Protein AF-A0AAD1S605-F1 (afdb_monomer)

Mean predicted aligned error: 15.26 Å

pLDDT: mean 82.0, std 19.44, range [43.72, 98.69]

Structure (mmCIF, N/CA/C/O backbone):
data_AF-A0AAD1S605-F1
#
_entry.id   AF-A0AAD1S605-F1
#
loop_
_atom_site.group_PDB
_atom_site.id
_atom_site.type_symbol
_atom_site.label_atom_id
_atom_site.label_alt_id
_atom_site.label_comp_id
_atom_site.label_asym_id
_atom_site.label_entity_id
_atom_site.label_seq_id
_atom_site.pdbx_PDB_ins_code
_atom_site.Cartn_x
_atom_site.Cartn_y
_atom_site.Cartn_z
_atom_site.occupancy
_atom_site.B_iso_or_equiv
_atom_site.auth_seq_id
_atom_site.auth_comp_id
_atom_site.auth_asym_id
_atom_site.auth_atom_id
_atom_site.pdbx_PDB_model_num
ATOM 1 N N . MET A 1 1 ? -13.554 -23.346 25.437 1.00 43.72 1 MET A N 1
ATOM 2 C CA . MET A 1 1 ? -14.010 -22.259 24.542 1.00 43.72 1 MET A CA 1
ATOM 3 C C . MET A 1 1 ? -12.918 -22.011 23.516 1.00 43.72 1 MET A C 1
ATOM 5 O O . MET A 1 1 ? -11.781 -21.841 23.942 1.00 43.72 1 MET A O 1
ATOM 9 N N . PRO A 1 2 ? -13.200 -22.112 22.208 1.00 51.41 2 PRO A N 1
ATOM 10 C CA . PRO A 1 2 ? -12.157 -22.157 21.193 1.00 51.41 2 PRO A CA 1
ATOM 11 C C . PRO A 1 2 ? -11.680 -20.743 20.847 1.00 51.41 2 PRO A C 1
ATOM 13 O O . PRO A 1 2 ? -12.457 -19.882 20.440 1.00 51.41 2 PRO A O 1
ATOM 16 N N . SER A 1 3 ? -10.383 -20.512 21.027 1.00 51.81 3 SER A N 1
ATOM 17 C CA . SER A 1 3 ? -9.661 -19.321 20.591 1.00 51.81 3 SER A CA 1
ATOM 18 C C . SER A 1 3 ? -9.448 -19.380 19.075 1.00 51.81 3 SER A C 1
ATOM 20 O O . SER A 1 3 ? -8.507 -20.009 18.592 1.00 51.81 3 SER A O 1
ATOM 22 N N . GLY A 1 4 ? -10.351 -18.759 18.318 1.00 54.69 4 GLY A N 1
ATOM 23 C CA . GLY A 1 4 ? -10.206 -18.582 16.875 1.00 54.69 4 GLY A CA 1
ATOM 24 C C . GLY A 1 4 ? -9.277 -17.411 16.565 1.00 54.69 4 GLY A C 1
ATOM 25 O O . GLY A 1 4 ? -9.703 -16.259 16.584 1.00 54.69 4 GLY A O 1
ATOM 26 N N . SER A 1 5 ? -8.009 -17.700 16.287 1.00 56.16 5 SER A N 1
ATOM 27 C CA . SER A 1 5 ? -7.060 -16.721 15.752 1.00 56.16 5 SER A CA 1
ATOM 28 C C . SER A 1 5 ? -7.409 -16.393 14.291 1.00 56.16 5 SER A C 1
ATOM 30 O O . SER A 1 5 ? -7.623 -17.320 13.504 1.00 56.16 5 SER A O 1
ATOM 32 N N . PRO A 1 6 ? -7.434 -15.114 13.876 1.00 61.66 6 PRO A N 1
ATOM 33 C CA . PRO A 1 6 ? -7.639 -14.763 12.479 1.00 61.66 6 PRO A CA 1
ATOM 34 C C . PRO A 1 6 ? -6.371 -15.091 11.684 1.00 61.66 6 PRO A C 1
ATOM 36 O O . PRO A 1 6 ? -5.300 -14.529 11.923 1.00 61.66 6 PRO A O 1
ATOM 39 N N . ARG A 1 7 ? -6.494 -16.012 10.723 1.00 53.41 7 ARG A N 1
ATOM 40 C CA . ARG A 1 7 ? -5.480 -16.254 9.691 1.00 53.41 7 ARG A CA 1
ATOM 41 C C . ARG A 1 7 ? -5.308 -14.969 8.877 1.00 53.41 7 ARG A C 1
ATOM 43 O O . ARG A 1 7 ? -6.152 -14.647 8.046 1.00 53.41 7 ARG A O 1
ATOM 50 N N . ARG A 1 8 ? -4.217 -14.233 9.113 1.00 53.91 8 ARG A N 1
ATOM 51 C CA . ARG A 1 8 ? -3.719 -13.233 8.162 1.00 53.91 8 ARG A CA 1
ATOM 52 C C . ARG A 1 8 ? -3.266 -13.989 6.918 1.00 53.91 8 ARG A C 1
ATOM 54 O O . ARG A 1 8 ? -2.260 -14.690 6.959 1.00 53.91 8 ARG A O 1
ATOM 61 N N . GLY A 1 9 ? -4.045 -13.885 5.846 1.00 50.03 9 GLY A N 1
ATOM 62 C CA . GLY A 1 9 ? -3.620 -14.313 4.523 1.00 50.03 9 GLY A CA 1
ATOM 63 C C . GLY A 1 9 ? -2.449 -13.445 4.088 1.00 50.03 9 GLY A C 1
ATOM 64 O O . GLY A 1 9 ? -2.613 -12.258 3.820 1.00 50.03 9 GLY A O 1
ATOM 65 N N . THR A 1 10 ? -1.258 -14.028 4.065 1.00 53.12 10 THR A N 1
ATOM 66 C CA . THR A 1 10 ? -0.118 -13.507 3.321 1.00 53.12 10 THR A CA 1
ATOM 67 C C . THR A 1 10 ? -0.432 -13.710 1.844 1.00 53.12 10 THR A C 1
ATOM 69 O O . THR A 1 10 ? -0.134 -14.760 1.284 1.00 53.12 10 THR A O 1
ATOM 72 N N . GLY A 1 11 ? -1.122 -12.740 1.240 1.00 50.84 11 GLY A N 1
ATOM 73 C CA . GLY A 1 11 ? -1.185 -12.627 -0.210 1.00 50.84 11 GLY A CA 1
ATOM 74 C C . GLY A 1 11 ? 0.228 -12.354 -0.704 1.00 50.84 11 GLY A C 1
ATOM 75 O O . GLY A 1 11 ? 0.731 -11.242 -0.568 1.00 50.84 11 GLY A O 1
ATOM 76 N N . THR A 1 12 ? 0.894 -13.403 -1.166 1.00 49.66 12 THR A N 1
ATOM 77 C CA . THR A 1 12 ? 2.168 -13.343 -1.872 1.00 49.66 12 THR A CA 1
ATOM 78 C C . THR A 1 12 ? 1.984 -12.483 -3.116 1.00 49.66 12 THR A C 1
ATOM 80 O O . THR A 1 12 ? 1.191 -12.806 -3.995 1.00 49.66 12 THR A O 1
ATOM 83 N N . LEU A 1 13 ? 2.721 -11.377 -3.175 1.00 56.88 13 LEU A N 1
ATOM 84 C CA . LEU A 1 13 ? 2.810 -10.450 -4.310 1.00 56.88 13 LEU A CA 1
ATOM 85 C C . LEU A 1 13 ? 3.563 -11.052 -5.518 1.00 56.88 13 LEU A C 1
ATOM 87 O O . LEU A 1 13 ? 3.961 -10.318 -6.417 1.00 56.88 13 LEU A O 1
ATOM 91 N N . ASP A 1 14 ? 3.744 -12.374 -5.555 1.00 49.88 14 ASP A N 1
ATOM 92 C CA . ASP A 1 14 ? 4.526 -13.082 -6.574 1.00 49.88 14 ASP A CA 1
ATOM 93 C C . ASP A 1 14 ? 3.719 -13.453 -7.834 1.00 49.88 14 ASP A C 1
ATOM 95 O O . ASP A 1 14 ? 4.300 -13.871 -8.831 1.00 49.88 14 ASP A O 1
ATOM 99 N N . ASP A 1 15 ? 2.399 -13.234 -7.855 1.00 52.41 15 ASP A N 1
ATOM 100 C CA . ASP A 1 15 ? 1.555 -13.597 -9.009 1.00 52.41 15 ASP A CA 1
ATOM 101 C C . ASP A 1 15 ? 1.530 -12.553 -10.146 1.00 52.41 15 ASP A C 1
ATOM 103 O O . ASP A 1 15 ? 0.930 -12.793 -11.195 1.00 52.41 15 ASP A O 1
ATOM 107 N N . PHE A 1 16 ? 2.200 -11.402 -10.000 1.00 50.16 16 PHE A N 1
ATOM 108 C CA . PHE A 1 16 ? 2.138 -10.316 -10.996 1.00 50.16 16 PHE A CA 1
ATOM 109 C C . PHE A 1 16 ? 3.224 -10.337 -12.084 1.00 50.16 16 PHE A C 1
ATOM 111 O O . PHE A 1 16 ? 3.223 -9.469 -12.955 1.00 50.16 16 PHE A O 1
ATOM 118 N N . LEU A 1 17 ? 4.112 -11.337 -12.097 1.00 53.34 17 LEU A N 1
ATOM 119 C CA . LEU A 1 17 ? 5.119 -11.520 -13.156 1.00 53.34 17 LEU A CA 1
ATOM 120 C C . LEU A 1 17 ? 4.911 -12.815 -13.959 1.00 53.34 17 LEU A C 1
ATOM 122 O O . LEU A 1 17 ? 5.866 -13.404 -14.466 1.00 53.34 17 LEU A O 1
ATOM 126 N N . SER A 1 18 ? 3.655 -13.244 -14.121 1.00 45.88 18 SER A N 1
ATOM 127 C CA . SER A 1 18 ? 3.304 -14.281 -15.096 1.00 45.88 18 SER A CA 1
ATOM 128 C C . SER A 1 18 ? 3.488 -13.757 -16.522 1.00 45.88 18 SER A C 1
ATOM 130 O O . SER A 1 18 ? 2.688 -13.006 -17.076 1.00 45.88 18 SER A O 1
ATOM 132 N N . THR A 1 19 ? 4.613 -14.180 -17.077 1.00 55.41 19 THR A N 1
ATOM 133 C CA . THR A 1 19 ? 5.086 -14.116 -18.455 1.00 55.41 19 THR A CA 1
ATOM 134 C C . THR A 1 19 ? 3.982 -14.356 -19.498 1.00 55.41 19 THR A C 1
ATOM 136 O O . THR A 1 19 ? 3.378 -15.431 -19.494 1.00 55.41 19 THR A O 1
ATOM 139 N N . PRO A 1 20 ? 3.779 -13.467 -20.490 1.00 57.50 20 PRO A N 1
ATOM 140 C CA . PRO A 1 20 ? 3.210 -13.895 -21.754 1.00 57.50 20 PRO A CA 1
ATOM 141 C C . PRO A 1 20 ? 4.301 -14.617 -22.548 1.00 57.50 20 PRO A C 1
ATOM 143 O O . PRO A 1 20 ? 5.204 -14.022 -23.138 1.00 57.50 20 PRO A O 1
ATOM 146 N N . ALA A 1 21 ? 4.211 -15.943 -22.515 1.00 50.56 21 ALA A N 1
ATOM 147 C CA . ALA A 1 21 ? 4.826 -16.808 -23.496 1.00 50.56 21 ALA A CA 1
ATOM 148 C C . ALA A 1 21 ? 4.289 -16.465 -24.892 1.00 50.56 21 ALA A C 1
ATOM 150 O O . ALA A 1 21 ? 3.082 -16.363 -25.101 1.00 50.56 21 ALA A O 1
ATOM 151 N N . GLY A 1 22 ? 5.203 -16.384 -25.854 1.00 46.38 22 GLY A N 1
ATOM 152 C CA . GLY A 1 22 ? 4.881 -16.475 -27.269 1.00 46.38 22 GLY A CA 1
ATOM 153 C C . GLY A 1 22 ? 4.923 -15.139 -27.994 1.00 46.38 22 GLY A C 1
ATOM 154 O O . GLY A 1 22 ? 4.017 -14.327 -27.885 1.00 46.38 22 GLY A O 1
ATOM 155 N N . LEU A 1 23 ? 5.916 -14.991 -28.866 1.00 46.88 23 LEU A N 1
ATOM 156 C CA . LEU A 1 23 ? 5.648 -15.099 -30.298 1.00 46.88 23 LEU A CA 1
ATOM 157 C C . LEU A 1 23 ? 6.961 -15.203 -31.077 1.00 46.88 23 LEU A C 1
ATOM 159 O O . LEU A 1 23 ? 7.734 -14.262 -31.179 1.00 46.88 23 LEU A O 1
ATOM 163 N N . ARG A 1 24 ? 7.138 -16.405 -31.633 1.00 44.97 24 ARG A N 1
ATOM 164 C CA . ARG A 1 24 ? 7.636 -16.679 -32.984 1.00 44.97 24 ARG A CA 1
ATOM 165 C C . ARG A 1 24 ? 8.914 -15.962 -33.408 1.00 44.97 24 ARG A C 1
ATOM 167 O O . ARG A 1 24 ? 8.898 -14.860 -33.941 1.00 44.97 24 ARG A O 1
ATOM 174 N N . GLY A 1 25 ? 9.993 -16.736 -33.344 1.00 47.31 25 GLY A N 1
ATOM 175 C CA . GLY A 1 25 ? 11.103 -16.574 -34.262 1.00 47.31 25 GLY A CA 1
ATOM 176 C C . GLY A 1 25 ? 10.638 -16.668 -35.716 1.00 47.31 25 GLY A C 1
ATOM 177 O O . GLY A 1 25 ? 9.873 -17.555 -36.097 1.00 47.31 25 GLY A O 1
ATOM 178 N N . THR A 1 26 ? 11.154 -15.756 -36.523 1.00 48.00 26 THR A N 1
ATOM 179 C CA . THR A 1 26 ? 11.258 -15.905 -37.969 1.00 48.00 26 THR A CA 1
ATOM 180 C C . THR A 1 26 ? 12.723 -15.704 -38.312 1.00 48.00 26 THR A C 1
ATOM 182 O O . THR A 1 26 ? 13.218 -14.580 -38.357 1.00 48.00 26 THR A O 1
ATOM 185 N N . ALA A 1 27 ? 13.424 -16.821 -38.487 1.00 51.97 27 ALA A N 1
ATOM 186 C CA . ALA A 1 27 ? 14.714 -16.850 -39.150 1.00 51.97 27 ALA A CA 1
ATOM 187 C C . ALA A 1 27 ? 14.532 -16.361 -40.600 1.00 51.97 27 ALA A C 1
ATOM 189 O O . ALA A 1 27 ? 13.620 -16.851 -41.276 1.00 51.97 27 ALA A O 1
ATOM 190 N N . PRO A 1 28 ? 15.356 -15.434 -41.114 1.00 59.47 28 PRO A N 1
ATOM 191 C CA . PRO A 1 28 ? 15.428 -15.221 -42.548 1.00 59.47 28 PRO A CA 1
ATOM 192 C C . PRO A 1 28 ? 16.071 -16.460 -43.177 1.00 59.47 28 PRO A C 1
ATOM 194 O O . PRO A 1 28 ? 17.194 -16.841 -42.859 1.00 59.47 28 PRO A O 1
ATOM 197 N N . SER A 1 29 ? 15.274 -17.126 -44.006 1.00 55.03 29 SER A N 1
ATOM 198 C CA . SER A 1 29 ? 15.630 -18.327 -44.744 1.00 55.03 29 SER A CA 1
ATOM 199 C C . SER A 1 29 ? 16.699 -18.025 -45.790 1.00 55.03 29 SER A C 1
ATOM 201 O O . SER A 1 29 ? 16.601 -17.039 -46.522 1.00 55.03 29 SER A O 1
ATOM 203 N N . ASP A 1 30 ? 17.678 -18.923 -45.863 1.00 47.09 30 ASP A N 1
ATOM 204 C CA . ASP A 1 30 ? 18.593 -19.109 -46.981 1.00 47.09 30 ASP A CA 1
ATOM 205 C C . ASP A 1 30 ? 17.838 -19.080 -48.314 1.00 47.09 30 ASP A C 1
ATOM 207 O O . ASP A 1 30 ? 17.039 -19.970 -48.610 1.00 47.09 30 ASP A O 1
ATOM 211 N N . ASN A 1 31 ? 18.116 -18.075 -49.145 1.00 54.53 31 ASN A N 1
ATOM 212 C CA . ASN A 1 31 ? 17.689 -18.070 -50.539 1.00 54.53 31 ASN A CA 1
ATOM 213 C C . ASN A 1 31 ? 18.870 -18.504 -51.416 1.00 54.53 31 ASN A C 1
ATOM 215 O O . ASN A 1 31 ? 19.578 -17.695 -52.016 1.00 54.53 31 ASN A O 1
ATOM 219 N N . MET A 1 32 ? 19.096 -19.817 -51.430 1.00 50.59 32 MET A N 1
ATOM 220 C CA . MET A 1 32 ? 19.930 -20.522 -52.401 1.00 50.59 32 MET A CA 1
ATOM 221 C C . MET A 1 32 ? 19.215 -20.513 -53.760 1.00 50.59 32 MET A C 1
ATOM 223 O O . MET A 1 32 ? 18.431 -21.411 -54.067 1.00 50.59 32 MET A O 1
ATOM 227 N N . ALA A 1 33 ? 19.475 -19.492 -54.579 1.00 53.66 33 ALA A N 1
ATOM 228 C CA . ALA A 1 33 ? 19.095 -19.500 -55.987 1.00 53.66 33 ALA A CA 1
ATOM 229 C C . ALA A 1 33 ? 20.161 -20.239 -56.805 1.00 53.66 33 ALA A C 1
ATOM 231 O O . ALA A 1 33 ? 21.312 -19.824 -56.935 1.00 53.66 33 ALA A O 1
ATOM 232 N N . ALA A 1 34 ? 19.723 -21.377 -57.319 1.00 48.88 34 ALA A N 1
ATOM 233 C CA . ALA A 1 34 ? 20.433 -22.315 -58.153 1.00 48.88 34 ALA A CA 1
ATOM 234 C C . ALA A 1 34 ? 20.635 -21.805 -59.600 1.00 48.88 34 ALA A C 1
ATOM 236 O O . ALA A 1 34 ? 19.759 -21.164 -60.170 1.00 48.88 34 ALA A O 1
ATOM 237 N N . VAL A 1 35 ? 21.742 -22.262 -60.200 1.00 47.91 35 VAL A N 1
ATOM 238 C CA . VAL A 1 35 ? 21.869 -22.729 -61.598 1.00 47.91 35 VAL A CA 1
ATOM 239 C C . VAL A 1 35 ? 21.911 -21.688 -62.727 1.00 47.91 35 VAL A C 1
ATOM 241 O O . VAL A 1 35 ? 20.912 -21.099 -63.123 1.00 47.91 35 VAL A O 1
ATOM 244 N N . SER A 1 36 ? 23.072 -21.639 -63.393 1.00 51.38 36 SER A N 1
ATOM 245 C CA . SER A 1 36 ? 23.194 -21.941 -64.833 1.00 51.38 36 SER A CA 1
ATOM 246 C C . SER A 1 36 ? 24.653 -22.278 -65.195 1.00 51.38 36 SER A C 1
ATOM 248 O O . SER A 1 36 ? 25.515 -21.407 -65.086 1.00 51.38 36 SER A O 1
ATOM 250 N N . PRO A 1 37 ? 24.965 -23.520 -65.618 1.00 54.75 37 PRO A N 1
ATOM 251 C CA . PRO A 1 37 ? 26.244 -23.869 -66.221 1.00 54.75 37 PRO A CA 1
ATOM 252 C C . PRO A 1 37 ? 26.143 -23.703 -67.743 1.00 54.75 37 PRO A C 1
ATOM 254 O O . PRO A 1 37 ? 25.499 -24.505 -68.418 1.00 54.75 37 PRO A O 1
ATOM 257 N N . SER A 1 38 ? 26.785 -22.674 -68.294 1.00 47.84 38 SER A N 1
ATOM 258 C CA . SER A 1 38 ? 26.961 -22.562 -69.745 1.00 47.84 38 SER A CA 1
ATOM 259 C C . SER A 1 38 ? 28.300 -23.161 -70.147 1.00 47.84 38 SER A C 1
ATOM 261 O O . SER A 1 38 ? 29.368 -22.674 -69.781 1.00 47.84 38 SER A O 1
ATOM 263 N N . ALA A 1 39 ? 28.198 -24.262 -70.880 1.00 46.59 39 ALA A N 1
ATOM 264 C CA . ALA A 1 39 ? 29.290 -24.996 -71.478 1.00 46.59 39 ALA A CA 1
ATOM 265 C C . ALA A 1 39 ? 29.840 -24.311 -72.742 1.00 46.59 39 ALA A C 1
ATOM 267 O O . ALA A 1 39 ? 29.114 -23.643 -73.474 1.00 46.59 39 ALA A O 1
ATOM 268 N N . THR A 1 40 ? 31.093 -24.670 -73.042 1.00 44.78 40 THR A N 1
ATOM 269 C CA . THR A 1 40 ? 31.705 -24.802 -74.381 1.00 44.78 40 THR A CA 1
ATOM 270 C C . THR A 1 40 ? 31.856 -23.566 -75.266 1.00 44.78 40 THR A C 1
ATOM 272 O O . THR A 1 40 ? 30.898 -23.076 -75.846 1.00 44.78 40 THR A O 1
ATOM 275 N N . SER A 1 41 ? 33.116 -23.227 -75.553 1.00 44.19 41 SER A N 1
ATOM 276 C CA . SER A 1 41 ? 33.618 -23.196 -76.936 1.00 44.19 41 SER A CA 1
ATOM 277 C C . SER A 1 41 ? 35.139 -23.032 -76.925 1.00 44.19 41 SER A C 1
ATOM 279 O O . SER A 1 41 ? 35.652 -21.928 -76.760 1.00 44.19 41 SER A O 1
ATOM 281 N N . GLY A 1 42 ? 35.855 -24.145 -77.093 1.00 49.50 42 GLY A N 1
ATOM 282 C CA . GLY A 1 42 ? 37.271 -24.132 -77.436 1.00 49.50 42 GLY A CA 1
ATOM 283 C C . GLY A 1 42 ? 37.463 -23.568 -78.842 1.00 49.50 42 GLY A C 1
ATOM 284 O O . GLY A 1 42 ? 36.882 -24.068 -79.801 1.00 49.50 42 GLY A O 1
ATOM 285 N N . GLY A 1 43 ? 38.279 -22.525 -78.934 1.00 48.00 43 GLY A N 1
ATOM 286 C CA . GLY A 1 43 ? 38.835 -21.990 -80.167 1.00 48.00 43 GLY A CA 1
ATOM 287 C C . GLY A 1 43 ? 40.324 -21.792 -79.937 1.00 48.00 43 GLY A C 1
ATOM 288 O O . GLY A 1 43 ? 40.750 -20.720 -79.524 1.00 48.00 43 GLY A O 1
ATOM 289 N N . ASP A 1 44 ? 41.078 -22.872 -80.121 1.00 47.84 44 ASP A N 1
ATOM 290 C CA . ASP A 1 44 ? 42.536 -22.889 -80.119 1.00 47.84 44 ASP A CA 1
ATOM 291 C C . ASP A 1 44 ? 43.005 -22.220 -81.416 1.00 47.84 44 ASP A C 1
ATOM 293 O O . ASP A 1 44 ? 42.921 -22.789 -82.504 1.00 47.84 44 ASP A O 1
ATOM 297 N N . SER A 1 45 ? 43.381 -20.949 -81.302 1.00 47.16 45 SER A N 1
ATOM 298 C CA . SER A 1 45 ? 43.904 -20.144 -82.397 1.00 47.16 45 SER A CA 1
ATOM 299 C C . SER A 1 45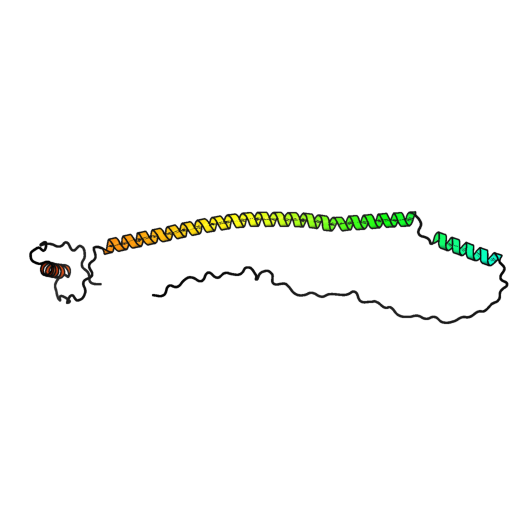 ? 45.268 -19.633 -81.959 1.00 47.16 45 SER A C 1
ATOM 301 O O . SER A 1 45 ? 45.371 -18.616 -81.275 1.00 47.16 45 SER A O 1
ATOM 303 N N . MET A 1 46 ? 46.318 -20.371 -82.331 1.00 52.22 46 MET A N 1
ATOM 304 C CA . MET A 1 46 ? 47.707 -19.922 -82.250 1.00 52.22 46 MET A CA 1
ATOM 305 C C . MET A 1 46 ? 47.910 -18.736 -83.200 1.00 52.22 46 MET A C 1
ATOM 307 O O . MET A 1 46 ? 48.360 -18.888 -84.334 1.00 52.22 46 MET A O 1
ATOM 311 N N . SER A 1 47 ? 47.535 -17.544 -82.743 1.00 48.69 47 SER A N 1
ATOM 312 C CA . SER A 1 47 ? 47.992 -16.287 -83.318 1.00 48.69 47 SER A CA 1
ATOM 313 C C . SER A 1 47 ? 49.284 -15.874 -82.624 1.00 48.69 47 SER A C 1
ATOM 315 O O . SER A 1 47 ? 49.324 -15.726 -81.404 1.00 48.69 47 SER A O 1
ATOM 317 N N . ASP A 1 48 ? 50.311 -15.725 -83.451 1.00 56.16 48 ASP A N 1
ATOM 318 C CA . ASP A 1 48 ? 51.572 -15.017 -83.252 1.00 56.16 48 ASP A CA 1
ATOM 319 C C . ASP A 1 48 ? 51.517 -14.002 -82.089 1.00 56.16 48 ASP A C 1
ATOM 321 O O . ASP A 1 48 ? 50.950 -12.913 -82.205 1.00 56.16 48 ASP A O 1
ATOM 325 N N . PHE A 1 49 ? 52.058 -14.390 -80.929 1.00 50.25 49 PHE A N 1
ATOM 326 C CA . PHE A 1 49 ? 52.128 -13.535 -79.746 1.00 50.25 49 PHE A CA 1
ATOM 327 C C . PHE A 1 49 ? 53.209 -12.479 -79.972 1.00 50.25 49 PHE A C 1
ATOM 329 O O . PHE A 1 49 ? 54.373 -12.659 -79.608 1.00 50.25 49 PHE A O 1
ATOM 336 N N . SER A 1 50 ? 52.808 -11.364 -80.579 1.00 58.12 50 SER A N 1
ATOM 337 C CA . SER A 1 50 ? 53.607 -10.148 -80.579 1.00 58.12 50 SER A CA 1
ATOM 338 C C . SER A 1 50 ? 53.692 -9.633 -79.133 1.00 58.12 50 SER A C 1
ATOM 340 O O . SER A 1 50 ? 52.655 -9.325 -78.533 1.00 58.12 50 SER A O 1
ATOM 342 N N . PRO A 1 51 ? 54.890 -9.552 -78.526 1.00 65.81 51 PRO A N 1
ATOM 343 C CA . PRO A 1 51 ? 55.058 -9.139 -77.131 1.00 65.81 51 PRO A CA 1
ATOM 344 C C . PRO A 1 51 ? 54.508 -7.730 -76.843 1.00 65.81 51 PRO A C 1
ATOM 346 O O . PRO A 1 51 ? 54.177 -7.428 -75.696 1.00 65.81 51 PRO A O 1
ATOM 349 N N . ASP A 1 52 ? 54.331 -6.898 -77.872 1.00 69.44 52 ASP A N 1
ATOM 350 C CA . ASP A 1 52 ? 53.786 -5.545 -77.748 1.00 69.44 52 ASP A CA 1
ATOM 351 C C . ASP A 1 52 ? 52.258 -5.509 -77.527 1.00 69.44 52 ASP A C 1
ATOM 353 O O . ASP A 1 52 ? 51.769 -4.656 -76.780 1.00 69.44 52 ASP A O 1
ATOM 357 N N . ASP A 1 53 ? 51.495 -6.468 -78.068 1.00 68.69 53 ASP A N 1
ATOM 358 C CA . ASP A 1 53 ? 50.033 -6.530 -77.875 1.00 68.69 53 ASP A CA 1
ATOM 359 C C . ASP A 1 53 ? 49.660 -7.041 -76.476 1.00 68.69 53 ASP A C 1
ATOM 361 O O . ASP A 1 53 ? 48.715 -6.551 -75.849 1.00 68.69 53 ASP A O 1
ATOM 365 N N . ALA A 1 54 ? 50.456 -7.962 -75.924 1.00 75.62 54 ALA A N 1
ATOM 366 C CA . ALA A 1 54 ? 50.306 -8.411 -74.541 1.00 75.62 54 ALA A CA 1
ATOM 367 C C . ALA A 1 54 ? 50.543 -7.260 -73.545 1.00 75.62 54 ALA A C 1
ATOM 369 O O . ALA A 1 54 ? 49.803 -7.115 -72.571 1.00 75.62 54 ALA A O 1
ATOM 370 N N . LEU A 1 55 ? 51.528 -6.393 -73.806 1.00 78.56 55 LEU A N 1
ATOM 371 C CA . LEU A 1 55 ? 51.811 -5.223 -72.968 1.00 78.56 55 LEU A CA 1
ATOM 372 C C . LEU A 1 55 ? 50.710 -4.158 -73.050 1.00 78.56 55 LEU A C 1
ATOM 374 O O . LEU A 1 55 ? 50.364 -3.556 -72.029 1.00 78.56 55 LEU A O 1
ATOM 378 N N . LEU A 1 56 ? 50.120 -3.944 -74.229 1.00 81.94 56 LEU A N 1
ATOM 379 C CA . LEU A 1 56 ? 48.963 -3.059 -74.399 1.00 81.94 56 LEU A CA 1
ATOM 380 C C . LEU A 1 56 ? 47.724 -3.597 -73.674 1.00 81.94 56 LEU A C 1
ATOM 382 O O . LEU A 1 56 ? 47.039 -2.825 -72.998 1.00 81.94 56 LEU A O 1
ATOM 386 N N . SER A 1 57 ? 47.484 -4.909 -73.738 1.00 81.62 57 SER A N 1
ATOM 387 C CA . SER A 1 57 ? 46.403 -5.568 -72.998 1.00 81.62 57 SER A CA 1
ATOM 388 C C . SER A 1 57 ? 46.593 -5.441 -71.483 1.00 81.62 57 SER A C 1
ATOM 390 O O . SER A 1 57 ? 45.680 -5.007 -70.784 1.00 81.62 57 SER A O 1
ATOM 392 N N . ILE A 1 58 ? 47.799 -5.708 -70.965 1.00 85.12 58 ILE A N 1
ATOM 393 C CA . ILE A 1 58 ? 48.117 -5.554 -69.534 1.00 85.12 58 ILE A CA 1
ATOM 394 C C . ILE A 1 58 ? 47.958 -4.093 -69.090 1.00 85.12 58 ILE A C 1
ATOM 396 O O . ILE A 1 58 ? 47.426 -3.823 -68.015 1.00 85.12 58 ILE A O 1
ATOM 400 N N . ARG A 1 59 ? 48.373 -3.122 -69.912 1.00 85.38 59 ARG A N 1
ATOM 401 C CA . ARG A 1 59 ? 48.203 -1.692 -69.610 1.00 85.38 59 ARG A CA 1
ATOM 402 C C . ARG A 1 59 ? 46.730 -1.281 -69.590 1.00 85.38 59 ARG A C 1
ATOM 404 O O . ARG A 1 59 ? 46.332 -0.512 -68.714 1.00 85.38 59 ARG A O 1
ATOM 411 N N . ALA A 1 60 ? 45.929 -1.783 -70.527 1.00 85.19 60 ALA A N 1
ATOM 412 C CA . ALA A 1 60 ? 44.490 -1.552 -70.552 1.00 85.19 60 ALA A CA 1
ATOM 413 C C . ALA A 1 60 ? 43.808 -2.167 -69.319 1.00 85.19 60 ALA A C 1
ATOM 415 O O . ALA A 1 60 ? 42.993 -1.501 -68.680 1.00 85.19 60 ALA A O 1
ATOM 416 N N . GLU A 1 61 ? 44.196 -3.381 -68.918 1.00 85.88 61 GLU A N 1
ATOM 417 C CA . GLU A 1 61 ? 43.685 -4.030 -67.708 1.00 85.88 61 GLU A CA 1
ATOM 418 C C . GLU A 1 61 ? 44.116 -3.316 -66.427 1.00 85.88 61 GLU A C 1
ATOM 420 O O . GLU A 1 61 ? 43.273 -3.068 -65.572 1.00 85.88 61 GLU A O 1
ATOM 425 N N . LEU A 1 62 ? 45.377 -2.893 -66.299 1.00 84.06 62 LEU A N 1
ATOM 426 C CA . LEU A 1 62 ? 45.845 -2.111 -65.151 1.00 84.06 62 LEU A CA 1
ATOM 427 C C . LEU A 1 62 ? 45.157 -0.748 -65.065 1.00 84.06 62 LEU A C 1
ATOM 429 O O . LEU A 1 62 ? 44.845 -0.295 -63.966 1.00 84.06 62 LEU A O 1
ATOM 433 N N . SER A 1 63 ? 44.875 -0.099 -66.198 1.00 83.75 63 SER A N 1
ATOM 434 C CA . SER A 1 63 ? 44.098 1.144 -66.204 1.00 83.75 63 SER A CA 1
ATOM 435 C C . SER A 1 63 ? 42.631 0.895 -65.850 1.00 83.75 63 SER A C 1
ATOM 437 O O . SER A 1 63 ? 42.016 1.728 -65.182 1.00 83.75 63 SER A O 1
ATOM 439 N N . ARG A 1 64 ? 42.063 -0.248 -66.254 1.00 84.44 64 ARG A N 1
ATOM 440 C CA . ARG A 1 64 ? 40.709 -0.664 -65.867 1.00 84.44 64 ARG A CA 1
ATOM 441 C C . ARG A 1 64 ? 40.635 -0.976 -64.374 1.00 84.44 64 ARG A C 1
ATOM 443 O O . ARG A 1 64 ? 39.718 -0.514 -63.715 1.00 84.44 64 ARG A O 1
ATOM 450 N N . ILE A 1 65 ? 41.632 -1.673 -63.829 1.00 82.88 65 ILE A N 1
ATOM 451 C CA . ILE A 1 65 ? 41.755 -1.971 -62.396 1.00 82.88 65 ILE 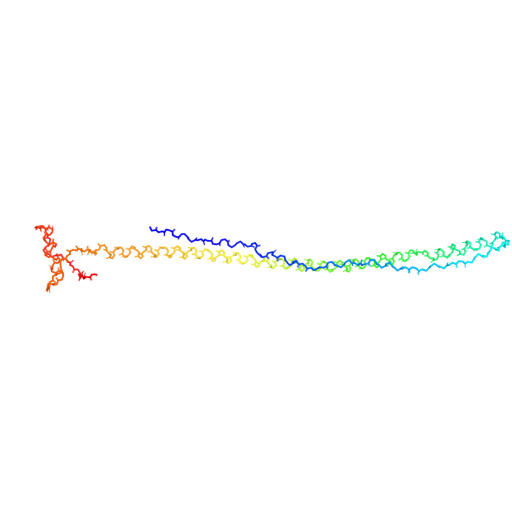A CA 1
ATOM 452 C C . ILE A 1 65 ? 41.984 -0.679 -61.604 1.00 82.88 65 ILE A C 1
ATOM 454 O O . ILE A 1 65 ? 41.343 -0.455 -60.586 1.00 82.88 65 ILE A O 1
ATOM 458 N N . GLY A 1 66 ? 42.856 0.210 -62.084 1.00 79.56 66 GLY A N 1
ATOM 459 C CA . GLY A 1 66 ? 43.143 1.492 -61.441 1.00 79.56 66 GLY A CA 1
ATOM 460 C C . GLY A 1 66 ? 41.945 2.443 -61.416 1.00 79.56 66 GLY A C 1
ATOM 461 O O . GLY A 1 66 ? 41.788 3.185 -60.452 1.00 79.56 66 GLY A O 1
ATOM 462 N N . SER A 1 67 ? 41.081 2.392 -62.435 1.00 80.94 67 SER A N 1
ATOM 463 C CA . SER A 1 67 ? 39.819 3.148 -62.472 1.00 80.94 67 SER A CA 1
ATOM 464 C C . SER A 1 67 ? 38.664 2.444 -61.753 1.00 80.94 67 SER A C 1
ATOM 466 O O . SER A 1 67 ? 37.736 3.120 -61.321 1.00 80.94 67 SER A O 1
ATOM 468 N N . SER A 1 68 ? 38.722 1.119 -61.576 1.00 79.31 68 SER A N 1
ATOM 469 C CA . SER A 1 68 ? 37.745 0.356 -60.787 1.00 79.31 68 SER A CA 1
ATOM 470 C C . SER A 1 68 ? 38.070 0.301 -59.293 1.00 79.31 68 SER A C 1
ATOM 472 O O . SER A 1 68 ? 37.268 -0.198 -58.508 1.00 79.31 68 SER A O 1
ATOM 474 N N . MET A 1 69 ? 39.262 0.738 -58.887 1.00 82.12 69 MET A N 1
ATOM 475 C CA . MET A 1 69 ? 39.638 0.828 -57.480 1.00 82.12 69 MET A CA 1
ATOM 476 C C . MET A 1 69 ? 38.895 1.990 -56.831 1.00 82.12 69 MET A C 1
ATOM 478 O O . MET A 1 69 ? 38.858 3.092 -57.377 1.00 82.12 69 MET A O 1
ATOM 482 N N . LEU A 1 70 ? 38.347 1.749 -55.636 1.00 85.31 70 LEU A N 1
ATOM 483 C CA . LEU A 1 70 ? 37.743 2.804 -54.829 1.00 85.31 70 LEU A CA 1
ATOM 484 C C . LEU A 1 70 ? 38.734 3.957 -54.680 1.00 85.31 70 LEU A C 1
ATOM 486 O O . LEU A 1 70 ? 39.855 3.786 -54.184 1.00 85.31 70 LEU A O 1
ATOM 490 N N . THR A 1 71 ? 38.319 5.149 -55.086 1.00 91.69 71 THR A N 1
ATOM 491 C CA . THR A 1 71 ? 39.157 6.323 -54.918 1.00 91.69 71 THR A CA 1
ATOM 492 C C . THR A 1 71 ? 39.190 6.720 -53.442 1.00 91.69 71 THR A C 1
ATOM 494 O O . THR A 1 71 ? 38.310 6.399 -52.638 1.00 91.69 71 THR A O 1
ATOM 497 N N . LYS A 1 72 ? 40.204 7.498 -53.052 1.00 90.94 72 LYS A N 1
ATOM 498 C CA . LYS A 1 72 ? 40.244 8.113 -51.713 1.00 90.94 72 LYS A CA 1
ATOM 499 C C . LYS A 1 72 ? 39.037 9.025 -51.446 1.00 90.94 72 LYS A C 1
ATOM 501 O O . LYS A 1 72 ? 38.766 9.339 -50.291 1.00 90.94 72 LYS A O 1
ATOM 506 N N . ALA A 1 73 ? 38.363 9.505 -52.491 1.00 91.75 73 ALA A N 1
ATOM 507 C CA . ALA A 1 73 ? 37.148 10.293 -52.344 1.00 91.75 73 ALA A CA 1
ATOM 508 C C . ALA A 1 73 ? 35.968 9.404 -51.924 1.00 91.75 73 ALA A C 1
ATOM 510 O O . ALA A 1 73 ? 35.264 9.766 -50.982 1.00 91.75 73 ALA A O 1
ATOM 511 N N . ASP A 1 74 ? 35.835 8.223 -52.530 1.00 93.56 74 ASP A N 1
ATOM 512 C CA . ASP A 1 74 ? 34.759 7.264 -52.248 1.00 93.56 74 ASP A CA 1
ATOM 513 C C . ASP A 1 74 ? 34.848 6.722 -50.822 1.00 93.56 74 ASP A C 1
ATOM 515 O O . ASP A 1 74 ? 33.861 6.715 -50.091 1.00 93.56 74 ASP A O 1
ATOM 519 N N . THR A 1 75 ? 36.053 6.366 -50.361 1.00 94.38 75 THR A N 1
ATOM 520 C CA . THR A 1 75 ? 36.241 5.912 -48.971 1.00 94.38 75 THR A CA 1
ATOM 521 C C . THR A 1 75 ? 35.881 7.001 -47.961 1.00 94.38 75 THR A C 1
ATOM 523 O O . THR A 1 75 ? 35.269 6.719 -46.934 1.00 94.38 75 THR A O 1
ATOM 526 N N . ARG A 1 76 ? 36.196 8.270 -48.251 1.00 96.38 76 ARG A N 1
ATOM 527 C CA . ARG A 1 76 ? 35.801 9.406 -47.400 1.00 96.38 76 ARG A CA 1
ATOM 528 C C . ARG A 1 76 ? 34.304 9.692 -47.447 1.00 96.38 76 ARG A C 1
ATOM 530 O O . ARG A 1 76 ? 33.793 10.243 -46.474 1.00 96.38 76 ARG A O 1
ATOM 537 N N . ALA A 1 77 ? 33.642 9.423 -48.569 1.00 96.06 77 ALA A N 1
ATOM 538 C CA . ALA A 1 77 ? 32.195 9.554 -48.692 1.00 96.06 77 ALA A CA 1
ATOM 539 C C . ALA A 1 77 ? 31.499 8.475 -47.854 1.00 96.06 77 ALA A C 1
ATOM 541 O O . ALA A 1 77 ? 30.708 8.817 -46.983 1.00 96.06 77 ALA A O 1
ATOM 542 N N . LEU A 1 78 ? 31.916 7.215 -47.996 1.00 96.81 78 LEU A N 1
ATOM 543 C CA . LEU A 1 78 ? 31.392 6.088 -47.223 1.00 96.81 78 LEU A CA 1
ATOM 544 C C . LEU A 1 78 ? 31.611 6.261 -45.712 1.00 96.81 78 LEU A C 1
ATOM 546 O O . LEU A 1 78 ? 30.708 6.020 -44.922 1.00 96.81 78 LEU A O 1
ATOM 550 N N . VAL A 1 79 ? 32.779 6.749 -45.281 1.00 97.62 79 VAL A N 1
ATOM 551 C CA . VAL A 1 79 ? 33.017 7.053 -43.855 1.00 97.62 79 VAL A CA 1
ATOM 552 C C . VAL A 1 79 ? 32.090 8.161 -43.341 1.00 97.62 79 VAL A C 1
ATOM 554 O O . VAL A 1 79 ? 31.670 8.111 -42.186 1.00 97.62 79 VAL A O 1
ATOM 557 N N . ARG A 1 80 ? 31.777 9.168 -44.167 1.00 98.12 80 ARG A N 1
ATOM 558 C CA . ARG A 1 80 ? 30.831 10.230 -43.793 1.00 98.12 80 ARG A CA 1
ATOM 559 C C . ARG A 1 80 ? 29.414 9.688 -43.665 1.00 98.12 80 ARG A C 1
ATOM 561 O O . ARG A 1 80 ? 28.792 9.933 -42.643 1.00 98.12 80 ARG A O 1
ATOM 568 N N . GLU A 1 81 ? 28.972 8.903 -44.636 1.00 98.19 81 GLU A N 1
ATOM 569 C CA . GLU A 1 81 ? 27.656 8.265 -44.626 1.00 98.19 81 GLU A CA 1
ATOM 570 C C . GLU A 1 81 ? 27.491 7.337 -43.417 1.00 98.19 81 GLU A C 1
ATOM 572 O O . GLU A 1 81 ? 26.550 7.496 -42.649 1.00 98.19 81 GLU A O 1
ATOM 577 N N . ILE A 1 82 ? 28.460 6.449 -43.157 1.00 98.12 82 ILE A N 1
ATOM 578 C CA . ILE A 1 82 ? 28.441 5.583 -41.966 1.00 98.12 82 ILE A CA 1
ATOM 579 C C . ILE A 1 82 ? 28.364 6.421 -40.691 1.00 98.12 82 ILE A C 1
ATOM 581 O O . ILE A 1 82 ? 27.629 6.081 -39.769 1.00 98.12 82 ILE A O 1
ATOM 585 N N . ARG A 1 83 ? 29.119 7.522 -40.613 1.00 98.31 83 ARG A N 1
ATOM 586 C CA . ARG A 1 83 ? 29.084 8.402 -39.443 1.00 98.31 83 ARG A CA 1
ATOM 587 C C . ARG A 1 83 ? 27.713 9.051 -39.260 1.00 98.31 83 ARG A C 1
ATOM 589 O O . ARG A 1 83 ? 27.284 9.183 -38.119 1.00 98.31 83 ARG A O 1
ATOM 596 N N . GLU A 1 84 ? 27.073 9.487 -40.339 1.00 98.19 84 GLU A N 1
ATOM 597 C CA . GLU A 1 84 ? 25.743 10.102 -40.305 1.00 98.19 84 GLU A CA 1
ATOM 598 C C . GLU A 1 84 ? 24.681 9.087 -39.882 1.00 98.19 84 GLU A C 1
ATOM 600 O O . GLU A 1 84 ? 23.961 9.358 -38.925 1.00 98.19 84 GLU A O 1
ATOM 605 N N . VAL A 1 85 ? 24.677 7.894 -40.484 1.00 98.31 85 VAL A N 1
ATOM 606 C CA . VAL A 1 85 ? 23.762 6.800 -40.119 1.00 98.31 85 VAL A CA 1
ATOM 607 C C . VAL A 1 85 ? 23.947 6.402 -38.658 1.00 98.31 85 VAL A C 1
ATOM 609 O O . VAL A 1 85 ? 22.987 6.379 -37.903 1.00 98.31 85 VAL A O 1
ATOM 612 N N . VAL A 1 86 ? 25.187 6.181 -38.205 1.00 98.19 86 VAL A N 1
ATOM 613 C CA . VAL A 1 86 ? 25.456 5.846 -36.796 1.00 98.19 86 VAL A CA 1
ATOM 614 C C . VAL A 1 86 ? 25.039 6.983 -35.863 1.00 98.19 86 VAL A C 1
ATOM 616 O O . VAL A 1 86 ? 24.558 6.733 -34.762 1.00 98.19 86 VAL A O 1
ATOM 619 N N . TRP A 1 87 ? 25.231 8.241 -36.261 1.00 98.38 87 TRP A N 1
ATOM 620 C CA . TRP A 1 87 ? 24.817 9.380 -35.447 1.00 98.38 87 TRP A CA 1
ATOM 621 C C . TRP A 1 87 ? 23.295 9.472 -35.317 1.00 98.38 87 TRP A C 1
ATOM 623 O O . TRP A 1 87 ? 22.810 9.737 -34.216 1.00 98.38 87 TRP A O 1
ATOM 633 N N . GLU A 1 88 ? 22.568 9.262 -36.414 1.00 98.06 88 GLU A N 1
ATOM 634 C CA . GLU A 1 88 ? 21.106 9.233 -36.459 1.00 98.06 88 GLU A CA 1
ATOM 635 C C . GLU A 1 88 ? 20.556 8.053 -35.646 1.00 98.06 88 GLU A C 1
ATOM 637 O O . GLU A 1 88 ? 19.747 8.263 -34.739 1.00 98.06 88 GLU A O 1
ATOM 642 N N . ASP A 1 89 ? 21.104 6.854 -35.855 1.00 97.94 89 ASP A N 1
ATOM 643 C CA . ASP A 1 89 ? 20.764 5.640 -35.110 1.00 97.94 89 ASP A CA 1
ATOM 644 C C . ASP A 1 89 ? 21.038 5.779 -33.608 1.00 97.94 89 ASP A C 1
ATOM 646 O O . ASP A 1 89 ? 20.352 5.161 -32.801 1.00 97.94 89 ASP A O 1
ATOM 650 N N . LEU A 1 90 ? 22.012 6.600 -33.195 1.00 98.38 90 LEU A N 1
ATOM 651 C CA . LEU A 1 90 ? 22.287 6.879 -31.781 1.00 98.38 90 LEU A CA 1
ATOM 652 C C . LEU A 1 90 ? 21.330 7.905 -31.158 1.00 98.38 90 LEU A C 1
ATOM 654 O O . LEU A 1 90 ? 21.204 7.929 -29.929 1.00 98.38 90 LEU A O 1
ATOM 658 N N . GLN A 1 91 ? 20.652 8.750 -31.946 1.00 98.00 91 GLN A N 1
ATOM 659 C CA . GLN A 1 91 ? 19.710 9.726 -31.384 1.00 98.00 91 GLN A CA 1
ATOM 660 C C . GLN A 1 91 ? 18.475 9.046 -30.791 1.00 98.00 91 GLN A C 1
ATOM 662 O O . GLN A 1 91 ? 18.078 9.410 -29.686 1.00 98.00 91 GLN A O 1
ATOM 667 N N . GLY A 1 92 ? 17.912 8.041 -31.471 1.00 97.50 92 GLY A N 1
ATOM 668 C CA . GLY A 1 92 ? 16.712 7.329 -31.008 1.00 97.50 92 GLY A CA 1
ATOM 669 C C . GLY A 1 92 ? 16.885 6.679 -29.625 1.00 97.50 92 GLY A C 1
ATOM 670 O O . GLY A 1 92 ? 16.179 7.040 -28.682 1.00 97.50 92 GLY A O 1
ATOM 671 N N . PRO A 1 93 ? 17.890 5.808 -29.428 1.00 97.94 93 PRO A N 1
ATOM 672 C CA . PRO A 1 93 ? 18.188 5.218 -28.127 1.00 97.94 93 PRO A CA 1
ATOM 673 C C . PRO A 1 93 ? 18.494 6.267 -27.056 1.00 97.94 93 PRO A C 1
ATOM 675 O O . PRO A 1 93 ? 18.155 6.077 -25.891 1.00 97.94 93 PRO A O 1
ATOM 678 N N . ARG A 1 94 ? 19.118 7.394 -27.423 1.00 98.44 94 ARG A N 1
ATOM 679 C CA . ARG A 1 94 ? 19.385 8.483 -26.477 1.00 98.44 94 ARG A CA 1
ATOM 680 C C . ARG A 1 94 ? 18.092 9.141 -25.998 1.00 98.44 94 ARG A C 1
ATOM 682 O O . ARG A 1 94 ? 17.964 9.367 -24.797 1.00 98.44 94 ARG A O 1
ATOM 689 N N . THR A 1 95 ? 17.155 9.434 -26.900 1.00 98.31 95 THR A N 1
ATOM 690 C CA . THR A 1 95 ? 15.848 9.996 -26.527 1.00 98.31 95 THR A CA 1
ATOM 691 C C . THR A 1 95 ? 15.025 9.009 -25.706 1.00 98.31 95 THR A C 1
ATOM 693 O O . THR A 1 95 ? 14.403 9.397 -24.715 1.00 98.31 95 TH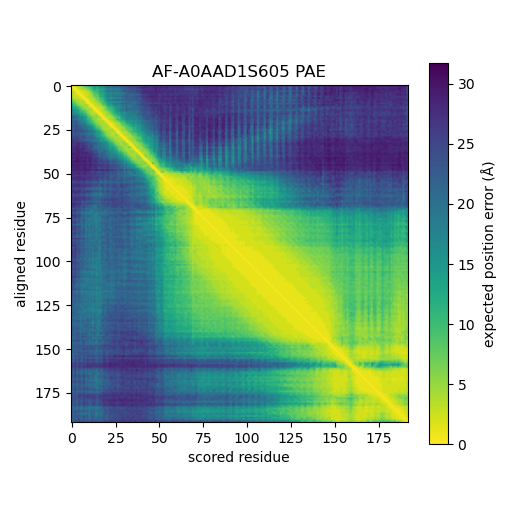R A O 1
ATOM 696 N N . ASP A 1 96 ? 15.093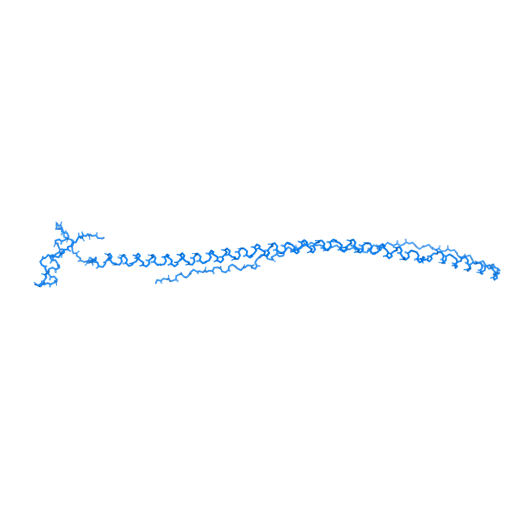 7.723 -26.048 1.00 98.31 96 ASP A N 1
ATOM 697 C CA . ASP A 1 96 ? 14.400 6.664 -25.317 1.00 98.31 96 ASP A CA 1
ATOM 698 C C . ASP A 1 96 ? 14.957 6.504 -23.902 1.00 98.31 96 ASP A C 1
ATOM 700 O O . ASP A 1 96 ? 14.192 6.395 -22.946 1.00 98.31 96 ASP A O 1
ATOM 704 N N . LEU A 1 97 ? 16.284 6.558 -23.737 1.00 98.50 97 LEU A N 1
ATOM 705 C CA . LEU A 1 97 ? 16.925 6.520 -22.422 1.00 98.50 97 LEU A CA 1
ATOM 706 C C . LEU A 1 97 ? 16.526 7.716 -21.556 1.00 98.50 97 LEU A C 1
ATOM 708 O O . LEU A 1 97 ? 16.253 7.539 -20.367 1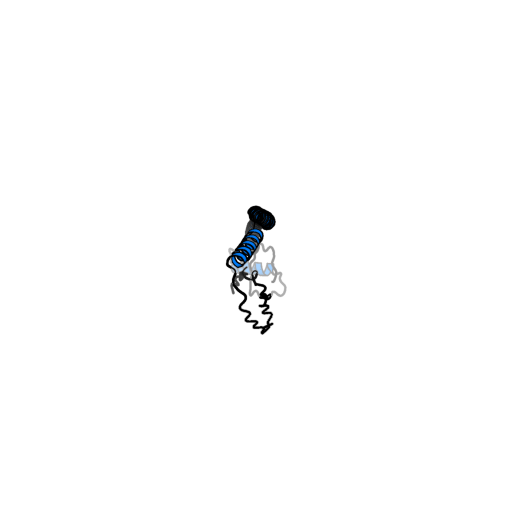.00 98.50 97 LEU A O 1
ATOM 712 N N . THR A 1 98 ? 16.458 8.923 -22.126 1.00 98.50 98 THR A N 1
ATOM 713 C CA . THR A 1 98 ? 15.990 10.100 -21.378 1.00 98.50 98 THR A CA 1
ATOM 714 C C . THR A 1 98 ? 14.526 9.957 -20.970 1.00 98.50 98 THR A C 1
ATOM 716 O O . THR A 1 98 ? 14.211 10.132 -19.796 1.00 98.50 98 THR A O 1
ATOM 719 N N . ALA A 1 99 ? 13.653 9.526 -21.885 1.00 98.50 99 ALA A N 1
ATOM 720 C CA . ALA A 1 99 ? 12.238 9.315 -21.590 1.00 98.50 99 ALA A CA 1
ATOM 721 C C . ALA A 1 99 ? 12.023 8.198 -20.554 1.00 98.50 99 ALA A C 1
ATOM 723 O O . ALA A 1 99 ? 11.143 8.288 -19.697 1.00 98.50 99 ALA A O 1
ATOM 724 N N . LEU A 1 100 ? 12.831 7.136 -20.603 1.00 98.50 100 LEU A N 1
ATOM 725 C CA . LEU A 1 100 ? 12.789 6.062 -19.618 1.00 98.50 100 LEU A CA 1
ATOM 726 C C . LEU A 1 100 ? 13.231 6.557 -18.239 1.00 98.50 100 LEU A C 1
ATOM 728 O O . LEU A 1 100 ? 12.588 6.215 -17.251 1.00 98.50 100 LEU A O 1
ATOM 732 N N . THR A 1 101 ? 14.278 7.382 -18.178 1.00 98.62 101 THR A N 1
ATOM 733 C CA . THR A 1 101 ? 14.760 7.983 -16.925 1.00 98.62 101 THR A CA 1
ATOM 734 C C . THR A 1 101 ? 13.668 8.839 -16.284 1.00 98.62 101 THR A C 1
ATOM 736 O O . THR A 1 101 ? 13.325 8.622 -15.127 1.00 98.62 101 THR A O 1
ATOM 739 N N . GLU A 1 102 ? 13.024 9.715 -17.059 1.00 98.62 102 GLU A N 1
ATOM 740 C CA . GLU A 1 102 ? 11.916 10.552 -16.577 1.00 98.62 102 GLU A CA 1
ATOM 741 C C . GLU A 1 102 ? 10.727 9.722 -16.069 1.00 98.62 102 GLU A C 1
ATOM 743 O O . GLU A 1 102 ? 10.125 10.035 -15.039 1.00 98.62 102 GLU A O 1
ATOM 748 N N . ARG A 1 103 ? 10.391 8.628 -16.764 1.00 98.62 103 ARG A N 1
ATOM 749 C CA . ARG A 1 103 ? 9.326 7.712 -16.332 1.00 98.62 103 ARG A CA 1
ATOM 750 C C . ARG A 1 103 ? 9.677 6.990 -15.036 1.00 98.62 103 ARG A C 1
ATOM 752 O O . ARG A 1 103 ? 8.795 6.816 -14.198 1.00 98.62 103 ARG A O 1
ATOM 759 N N . VAL A 1 104 ? 10.926 6.557 -14.873 1.00 98.69 104 VAL A N 1
ATOM 760 C CA . VAL A 1 104 ? 11.395 5.925 -13.632 1.00 98.69 104 VAL A CA 1
ATOM 761 C C . VAL A 1 104 ? 11.314 6.921 -12.478 1.00 98.69 104 VAL A C 1
ATOM 763 O O . VAL A 1 104 ? 10.720 6.593 -11.453 1.00 98.69 104 VAL A O 1
ATOM 766 N N . ASP A 1 105 ? 11.790 8.152 -12.669 1.00 98.62 105 ASP A N 1
ATOM 767 C CA . ASP A 1 105 ? 11.725 9.206 -11.650 1.00 98.62 105 ASP A CA 1
ATOM 768 C C . ASP A 1 105 ? 10.279 9.509 -11.220 1.00 98.62 105 ASP A C 1
ATOM 770 O O . ASP A 1 105 ? 9.991 9.645 -10.026 1.00 98.62 105 ASP A O 1
ATOM 774 N N . ALA A 1 106 ? 9.345 9.563 -12.177 1.00 98.50 106 ALA A N 1
ATOM 775 C CA . ALA A 1 106 ? 7.925 9.763 -11.895 1.00 98.50 106 ALA A CA 1
ATOM 776 C C . ALA A 1 106 ? 7.332 8.612 -11.064 1.00 98.50 106 ALA A C 1
ATOM 778 O O . ALA A 1 106 ? 6.693 8.852 -10.036 1.00 98.50 106 ALA A O 1
ATOM 779 N N . VAL A 1 107 ? 7.595 7.362 -11.460 1.00 98.44 107 VAL A N 1
ATOM 780 C CA . VAL A 1 107 ? 7.124 6.170 -10.734 1.00 98.44 107 VAL A CA 1
ATOM 781 C C . VAL A 1 107 ? 7.717 6.113 -9.326 1.00 98.44 107 VAL A C 1
ATOM 783 O O . VAL A 1 107 ? 7.010 5.804 -8.366 1.00 98.44 107 VAL A O 1
ATOM 786 N N . GLU A 1 108 ? 8.996 6.447 -9.161 1.00 98.69 108 GLU A N 1
ATOM 787 C CA . GLU A 1 108 ? 9.618 6.505 -7.841 1.00 98.69 108 GLU A CA 1
ATOM 788 C C . GLU A 1 108 ? 9.000 7.586 -6.950 1.00 98.69 108 GLU A C 1
ATOM 790 O O . GLU A 1 108 ? 8.802 7.359 -5.752 1.00 98.69 108 GLU A O 1
ATOM 795 N N . ALA A 1 109 ? 8.693 8.762 -7.501 1.00 98.50 109 ALA A N 1
ATOM 796 C CA . ALA A 1 109 ? 8.038 9.832 -6.760 1.00 98.50 109 ALA A CA 1
ATOM 797 C C . ALA A 1 109 ? 6.640 9.403 -6.280 1.00 98.50 109 ALA A C 1
ATOM 799 O O . ALA A 1 109 ? 6.314 9.566 -5.099 1.00 98.50 109 ALA A O 1
ATOM 800 N N . GLU A 1 110 ? 5.847 8.783 -7.156 1.00 98.50 110 GLU A N 1
ATOM 801 C CA . GLU A 1 110 ? 4.535 8.229 -6.810 1.00 98.50 110 GLU A CA 1
ATOM 802 C C . GLU A 1 110 ? 4.640 7.127 -5.748 1.00 98.50 110 GLU A C 1
ATOM 804 O O . GLU A 1 110 ? 3.892 7.134 -4.764 1.00 98.50 110 GLU A O 1
ATOM 809 N N . ALA A 1 111 ? 5.615 6.223 -5.874 1.00 98.50 111 ALA A N 1
ATOM 810 C CA . ALA A 1 111 ? 5.854 5.162 -4.901 1.00 98.50 111 ALA A CA 1
ATOM 811 C C . ALA A 1 111 ? 6.194 5.722 -3.509 1.00 98.50 111 ALA A C 1
ATOM 813 O O . ALA A 1 111 ? 5.703 5.208 -2.498 1.00 98.50 111 ALA A O 1
ATOM 814 N N . ARG A 1 112 ? 6.976 6.809 -3.430 1.00 98.69 112 ARG A N 1
ATOM 815 C CA . ARG A 1 112 ? 7.281 7.494 -2.160 1.00 98.69 112 ARG A CA 1
ATOM 816 C C . ARG A 1 112 ? 6.018 8.076 -1.524 1.00 98.69 112 ARG A C 1
ATOM 818 O O . ARG A 1 112 ? 5.820 7.895 -0.321 1.00 98.69 112 ARG A O 1
ATOM 825 N N . ILE A 1 113 ? 5.155 8.724 -2.309 1.00 98.56 113 ILE A N 1
ATOM 826 C CA . ILE A 1 113 ? 3.879 9.282 -1.828 1.00 98.56 113 ILE A CA 1
ATOM 827 C C . ILE A 1 113 ? 2.964 8.160 -1.323 1.00 98.56 113 ILE A C 1
ATOM 829 O O . ILE A 1 113 ? 2.451 8.239 -0.205 1.00 98.56 113 ILE A O 1
ATOM 833 N N . CYS A 1 114 ? 2.817 7.085 -2.099 1.00 98.56 114 CYS A N 1
ATOM 834 C CA . CYS A 1 114 ? 2.018 5.920 -1.726 1.00 98.56 114 CYS A CA 1
ATOM 835 C C . CYS A 1 114 ? 2.514 5.291 -0.411 1.00 98.56 114 CYS A C 1
ATOM 837 O O . CYS A 1 114 ? 1.731 5.075 0.516 1.00 98.56 114 CYS A O 1
ATOM 839 N N . CYS A 1 115 ? 3.829 5.095 -0.265 1.00 98.69 115 CYS A N 1
ATOM 840 C CA . CYS A 1 115 ? 4.429 4.588 0.972 1.00 98.69 115 CYS A CA 1
ATOM 841 C C . CYS A 1 115 ? 4.138 5.488 2.184 1.00 98.69 115 CYS A C 1
ATOM 843 O O . CYS A 1 115 ? 3.859 4.988 3.277 1.00 98.69 115 CYS A O 1
ATOM 845 N N . GLN A 1 116 ? 4.202 6.812 2.016 1.00 98.62 116 GLN A N 1
ATOM 846 C CA . GLN A 1 116 ? 3.895 7.761 3.090 1.00 98.62 116 GLN A CA 1
ATOM 847 C C . GLN A 1 116 ? 2.422 7.686 3.507 1.00 98.62 116 GLN A C 1
ATOM 849 O O . GLN A 1 116 ? 2.128 7.608 4.701 1.00 98.62 116 GLN A O 1
ATOM 854 N N . GLN A 1 117 ? 1.505 7.651 2.538 1.00 98.56 117 GLN A N 1
ATOM 855 C CA . GLN A 1 117 ? 0.070 7.513 2.793 1.00 98.56 117 GLN A CA 1
ATOM 856 C C . GLN A 1 117 ? -0.256 6.187 3.484 1.00 98.56 117 GLN A C 1
ATOM 858 O O . GLN A 1 117 ? -1.017 6.170 4.452 1.00 98.56 117 GLN A O 1
ATOM 863 N N . HIS A 1 118 ? 0.364 5.089 3.047 1.00 98.50 118 HIS A N 1
ATOM 864 C CA . HIS A 1 118 ? 0.184 3.776 3.657 1.00 98.50 118 HIS A CA 1
ATOM 865 C C . HIS A 1 118 ? 0.609 3.769 5.131 1.00 98.50 118 HIS A C 1
ATOM 867 O O . HIS A 1 118 ? -0.166 3.362 5.995 1.00 98.50 118 HIS A O 1
ATOM 873 N N . ARG A 1 119 ? 1.796 4.306 5.443 1.00 98.69 119 ARG A N 1
ATOM 874 C CA . ARG A 1 119 ? 2.272 4.436 6.831 1.00 98.69 119 ARG A CA 1
ATOM 875 C C . ARG A 1 119 ? 1.339 5.307 7.673 1.00 98.69 119 ARG A C 1
ATOM 877 O O . ARG A 1 119 ? 1.020 4.958 8.808 1.00 98.69 119 ARG A O 1
ATOM 884 N N . ALA A 1 120 ? 0.863 6.426 7.127 1.00 98.50 120 ALA A N 1
ATOM 885 C CA . ALA A 1 120 ? -0.096 7.281 7.823 1.00 98.50 120 ALA A CA 1
ATOM 886 C C . ALA A 1 120 ? -1.401 6.525 8.141 1.00 98.50 120 ALA A C 1
ATOM 888 O O . ALA A 1 120 ? -1.879 6.570 9.277 1.00 98.50 120 ALA A O 1
ATOM 889 N N . ALA A 1 121 ? -1.934 5.764 7.183 1.00 98.31 121 ALA A N 1
ATOM 890 C CA . ALA A 1 121 ? -3.120 4.936 7.385 1.00 98.31 121 ALA A CA 1
ATOM 891 C C . ALA A 1 121 ? -2.893 3.829 8.430 1.00 98.31 121 ALA A C 1
ATOM 893 O O . ALA A 1 121 ? -3.741 3.621 9.298 1.00 98.31 121 ALA A O 1
ATOM 894 N N . GLU A 1 122 ? -1.737 3.164 8.408 1.00 98.69 122 GLU A N 1
ATOM 895 C CA . GLU A 1 122 ? -1.379 2.117 9.371 1.00 98.69 122 GLU A CA 1
ATOM 896 C C . GLU A 1 122 ? -1.310 2.655 10.811 1.00 98.69 122 GLU A C 1
ATOM 898 O O . GLU A 1 122 ? -1.879 2.066 11.739 1.00 98.69 122 GLU A O 1
ATOM 903 N N . THR A 1 123 ? -0.680 3.819 11.010 1.00 98.56 123 THR A N 1
ATOM 904 C CA . THR A 1 123 ? -0.640 4.463 12.336 1.00 98.56 123 THR A CA 1
ATOM 905 C C . THR A 1 123 ? -2.032 4.878 12.818 1.00 98.56 123 THR A C 1
ATOM 907 O O . THR A 1 123 ? -2.368 4.678 13.990 1.00 98.56 123 THR A O 1
ATOM 910 N N . ALA A 1 124 ? -2.879 5.396 11.922 1.00 98.50 124 ALA A N 1
ATOM 911 C CA . ALA A 1 124 ? -4.253 5.765 12.242 1.00 98.50 124 ALA A CA 1
ATOM 912 C C . ALA A 1 124 ? -5.098 4.543 12.634 1.00 98.50 124 ALA A C 1
ATOM 914 O O . ALA A 1 124 ? -5.792 4.590 13.653 1.00 98.50 124 ALA A O 1
ATOM 915 N N . ALA A 1 125 ? -4.990 3.443 11.884 1.00 98.56 125 ALA A N 1
ATOM 916 C CA . ALA A 1 125 ? -5.682 2.190 12.169 1.00 98.56 125 ALA A CA 1
ATOM 917 C C . ALA A 1 125 ? -5.253 1.606 13.523 1.00 98.56 125 ALA A C 1
ATOM 919 O O . ALA A 1 125 ? -6.095 1.223 14.336 1.00 98.56 125 ALA A O 1
ATOM 920 N N . THR A 1 126 ? -3.951 1.619 13.818 1.00 98.56 126 THR A N 1
ATOM 921 C CA . THR A 1 126 ? -3.417 1.173 15.115 1.00 98.56 126 THR A CA 1
ATOM 922 C C . THR A 1 126 ? -3.973 2.016 16.266 1.00 98.56 126 THR A C 1
ATOM 924 O O . THR A 1 126 ? -4.432 1.481 17.278 1.00 98.56 126 THR A O 1
ATOM 927 N N . ARG A 1 127 ? -4.011 3.346 16.104 1.00 98.62 127 ARG A N 1
ATOM 928 C CA . ARG A 1 127 ? -4.592 4.262 17.097 1.00 98.62 127 ARG A CA 1
ATOM 929 C C . ARG A 1 127 ? -6.081 3.992 17.326 1.00 98.62 127 ARG A C 1
ATOM 931 O O . ARG A 1 127 ? -6.517 3.951 18.475 1.00 98.62 127 ARG A O 1
ATOM 938 N N . GLN A 1 128 ? -6.850 3.792 16.258 1.00 98.62 128 GLN A N 1
ATOM 939 C CA . GLN A 1 128 ? -8.274 3.456 16.345 1.00 98.62 128 GLN A CA 1
ATOM 940 C C . GLN A 1 128 ? -8.497 2.107 17.039 1.00 98.62 128 GLN A C 1
ATOM 942 O O . GLN A 1 128 ? -9.354 2.011 17.915 1.00 98.62 128 GLN A O 1
ATOM 947 N N . GLY A 1 129 ? -7.686 1.091 16.726 1.00 98.56 129 GLY A N 1
ATOM 948 C CA . GLY A 1 129 ? -7.733 -0.211 17.394 1.00 98.56 129 GLY A CA 1
ATOM 949 C C . GLY A 1 129 ? -7.509 -0.105 18.905 1.00 98.56 129 GLY A C 1
ATOM 950 O O . GLY A 1 129 ? -8.276 -0.664 19.690 1.00 98.56 129 GLY A O 1
ATOM 951 N N . ASN A 1 130 ? -6.522 0.690 19.326 1.00 98.62 130 ASN A N 1
ATOM 952 C CA . ASN A 1 130 ? -6.262 0.948 20.745 1.00 98.62 130 ASN A CA 1
ATOM 953 C C . ASN A 1 130 ? -7.420 1.695 21.425 1.00 98.62 130 ASN A C 1
ATOM 955 O O . ASN A 1 130 ? -7.790 1.371 22.554 1.00 98.62 130 ASN A O 1
ATOM 959 N N . MET A 1 131 ? -8.027 2.667 20.739 1.00 98.62 131 MET A N 1
ATOM 960 C CA . MET A 1 131 ? -9.191 3.391 21.253 1.00 98.62 131 MET A CA 1
ATOM 961 C C . MET A 1 131 ? -10.394 2.462 21.449 1.00 98.62 131 MET A C 1
ATOM 963 O O . MET A 1 131 ? -11.016 2.493 22.509 1.00 98.62 131 MET A O 1
ATOM 967 N N . LEU A 1 132 ? -10.685 1.594 20.476 1.00 98.56 132 LEU A N 1
ATOM 968 C CA . LEU A 1 132 ? -11.760 0.604 20.579 1.00 98.56 132 LEU A CA 1
ATOM 969 C C . LEU A 1 132 ? -11.527 -0.375 21.733 1.00 98.56 132 LEU A C 1
ATOM 971 O O . LEU A 1 132 ? -12.458 -0.678 22.479 1.00 98.56 132 LEU A O 1
ATOM 975 N N . LEU A 1 133 ? -10.287 -0.836 21.921 1.00 98.62 133 LEU A N 1
ATOM 976 C CA . LEU A 1 133 ? -9.932 -1.701 23.044 1.00 98.62 133 LEU A CA 1
ATOM 977 C C . LEU A 1 133 ? -10.184 -1.006 24.391 1.00 98.62 133 LEU A C 1
ATOM 979 O O . LEU A 1 133 ? -10.749 -1.610 25.303 1.00 98.62 133 LEU A O 1
ATOM 983 N N . ASN A 1 134 ? -9.797 0.264 24.509 1.00 98.44 134 ASN A N 1
ATOM 984 C CA . ASN A 1 134 ? -10.007 1.048 25.724 1.00 98.44 134 ASN A CA 1
ATOM 985 C C . ASN A 1 134 ? -11.494 1.286 26.003 1.00 98.44 134 ASN A C 1
ATOM 987 O O . ASN A 1 134 ? -11.933 1.079 27.132 1.00 98.44 134 ASN A O 1
ATOM 991 N N . LEU A 1 135 ? -12.278 1.647 24.984 1.00 98.44 135 LEU A N 1
ATOM 992 C CA . LEU A 1 135 ? -13.728 1.805 25.113 1.00 98.44 135 LEU A CA 1
ATOM 993 C C . LEU A 1 135 ? -14.394 0.499 25.547 1.00 98.44 135 LEU A C 1
ATOM 995 O O . LEU A 1 135 ? -15.218 0.502 26.456 1.00 98.44 135 LEU A O 1
ATOM 999 N N . ARG A 1 136 ? -13.989 -0.636 24.968 1.00 98.56 136 ARG A N 1
ATOM 1000 C CA . ARG A 1 136 ? -14.500 -1.950 25.368 1.00 98.56 136 ARG A CA 1
ATOM 1001 C C . ARG A 1 136 ? -14.224 -2.244 26.843 1.00 98.56 136 ARG A C 1
ATOM 1003 O O . ARG A 1 136 ? -15.127 -2.688 27.542 1.00 98.56 136 ARG A O 1
ATOM 1010 N N . ARG A 1 137 ? -13.007 -1.961 27.323 1.00 98.19 137 ARG A N 1
ATOM 1011 C CA . ARG A 1 137 ? -12.650 -2.119 28.744 1.00 98.19 137 ARG A CA 1
ATOM 1012 C C . ARG A 1 137 ? -13.482 -1.214 29.652 1.00 98.19 137 ARG A C 1
ATOM 1014 O O . ARG A 1 137 ? -13.896 -1.647 30.720 1.00 98.19 137 ARG A O 1
ATOM 1021 N N . GLN A 1 138 ? -13.738 0.024 29.234 1.00 98.25 138 GLN A N 1
ATOM 1022 C CA . GLN A 1 138 ? -14.581 0.954 29.989 1.00 98.25 138 GLN A CA 1
ATOM 1023 C C . GLN A 1 138 ? -16.031 0.471 30.066 1.00 98.25 138 GLN A C 1
ATOM 1025 O O . GLN A 1 138 ? -16.611 0.486 31.147 1.00 98.25 138 GLN A O 1
ATOM 1030 N N . VAL A 1 139 ? -16.600 0.001 28.952 1.00 98.06 139 VAL A N 1
ATOM 1031 C CA . VAL A 1 139 ? -17.954 -0.575 28.927 1.00 98.06 139 VAL A CA 1
ATOM 1032 C C . VAL A 1 139 ? -18.037 -1.793 29.842 1.00 98.06 139 VAL A C 1
ATOM 1034 O O . VAL A 1 139 ? -18.950 -1.879 30.654 1.00 98.06 139 VAL A O 1
ATOM 1037 N N . GLU A 1 140 ? -17.058 -2.695 29.777 1.00 97.62 140 GLU A N 1
ATOM 1038 C CA . GLU A 1 140 ? -17.004 -3.872 30.646 1.00 97.62 140 GLU A CA 1
ATOM 1039 C C . GLU A 1 140 ? -16.921 -3.497 32.136 1.00 97.62 140 GLU A C 1
ATOM 1041 O O . GLU A 1 140 ? -17.638 -4.067 32.957 1.00 97.62 140 GLU A O 1
ATOM 1046 N N . ASP A 1 141 ? -16.099 -2.511 32.505 1.00 96.88 141 ASP A N 1
ATOM 1047 C CA . ASP A 1 141 ? -16.028 -2.031 33.890 1.00 96.88 141 ASP A CA 1
ATOM 1048 C C . ASP A 1 141 ? -17.347 -1.381 34.338 1.00 96.88 141 ASP A C 1
ATOM 1050 O O . ASP A 1 141 ? -17.815 -1.644 35.446 1.00 96.88 141 ASP A O 1
ATOM 1054 N N . LEU A 1 142 ? -17.999 -0.594 33.476 1.00 96.31 142 LEU A N 1
ATOM 1055 C CA . LEU A 1 142 ? -19.308 -0.002 33.769 1.00 96.31 142 LEU A CA 1
ATOM 1056 C C . LEU A 1 142 ? -20.397 -1.067 33.940 1.00 96.31 142 LEU A C 1
ATOM 1058 O O . LEU A 1 142 ? -21.167 -1.000 34.899 1.00 96.31 142 LEU A O 1
ATOM 1062 N N . GLU A 1 143 ? -20.438 -2.078 33.071 1.00 95.62 143 GLU A N 1
ATOM 1063 C CA . GLU A 1 143 ? -21.356 -3.211 33.209 1.00 95.62 143 GLU A CA 1
ATOM 1064 C C . GLU A 1 143 ? -21.098 -3.983 34.502 1.00 95.62 143 GLU A C 1
ATOM 1066 O O . GLU A 1 143 ? -22.037 -4.322 35.226 1.00 95.62 143 GLU A O 1
ATOM 1071 N N . ASN A 1 144 ? -19.830 -4.231 34.829 1.00 93.94 144 ASN A N 1
ATOM 1072 C CA . ASN A 1 144 ? -19.455 -4.912 36.059 1.00 93.94 144 ASN A CA 1
ATOM 1073 C C . ASN A 1 144 ? -19.869 -4.096 37.286 1.00 93.94 144 ASN A C 1
ATOM 1075 O O . ASN A 1 144 ? -20.480 -4.653 38.193 1.00 93.94 144 ASN A O 1
ATOM 1079 N N . ARG A 1 145 ? -19.614 -2.782 37.314 1.00 92.38 145 ARG A N 1
ATOM 1080 C CA . ARG A 1 145 ? -20.062 -1.888 38.397 1.00 92.38 145 ARG A CA 1
ATOM 1081 C C . ARG A 1 145 ? -21.580 -1.868 38.529 1.00 92.38 145 ARG A C 1
ATOM 1083 O O . ARG A 1 145 ? -22.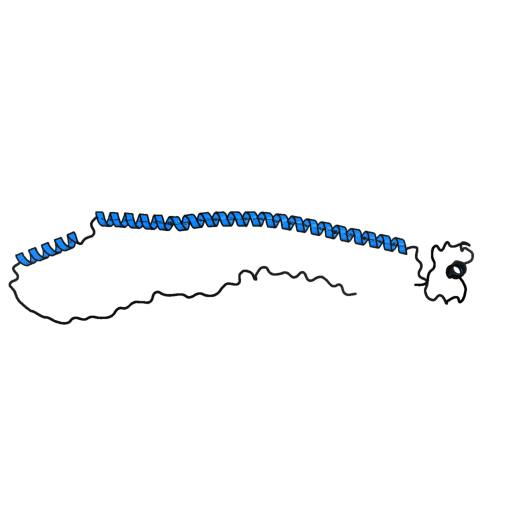080 -1.984 39.641 1.00 92.38 145 ARG A O 1
ATOM 1090 N N . SER A 1 146 ? -22.301 -1.804 37.411 1.00 91.69 146 SER A N 1
ATOM 1091 C CA . SER A 1 146 ? -23.764 -1.881 37.396 1.00 91.69 146 SER A CA 1
ATOM 1092 C C . SER A 1 146 ? -24.277 -3.212 37.964 1.00 91.69 146 SER A C 1
ATOM 1094 O O . SER A 1 146 ? -25.280 -3.230 38.671 1.00 91.69 146 SER A O 1
ATOM 1096 N N . ARG A 1 147 ? -23.572 -4.327 37.723 1.00 90.94 147 ARG A N 1
ATOM 1097 C CA . ARG A 1 147 ? -23.943 -5.658 38.233 1.00 90.94 147 ARG A CA 1
ATOM 1098 C C . ARG A 1 147 ? -23.491 -5.941 39.666 1.00 90.94 147 ARG A C 1
ATOM 1100 O O . ARG A 1 147 ? -24.050 -6.850 40.267 1.00 90.94 147 ARG A O 1
ATOM 1107 N N . ARG A 1 148 ? -22.527 -5.202 40.233 1.00 92.12 148 ARG A N 1
ATOM 1108 C CA . ARG A 1 148 ? -22.012 -5.436 41.606 1.00 92.12 148 ARG A CA 1
ATOM 1109 C C . ARG A 1 148 ? -23.096 -5.371 42.679 1.00 92.12 148 ARG A C 1
ATOM 1111 O O . ARG A 1 148 ? -22.973 -6.044 43.694 1.00 92.12 148 ARG A O 1
ATOM 1118 N N . HIS A 1 149 ? -24.146 -4.592 42.443 1.00 89.00 149 HIS A N 1
ATOM 1119 C CA . HIS A 1 149 ? -25.275 -4.452 43.363 1.00 89.00 149 HIS A CA 1
ATOM 1120 C C . HIS A 1 149 ? -26.448 -5.386 43.028 1.00 89.00 149 HIS A C 1
ATOM 1122 O O . HIS A 1 149 ? -27.456 -5.380 43.726 1.00 89.00 149 HIS A O 1
ATOM 1128 N N . ASN A 1 150 ? -26.319 -6.221 41.99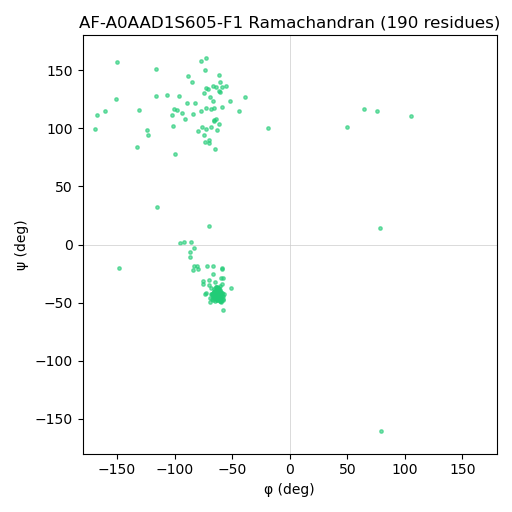1 1.00 91.56 150 ASN A N 1
ATOM 1129 C CA . ASN A 1 150 ? -27.366 -7.146 41.576 1.00 91.56 150 ASN A CA 1
ATOM 1130 C C . ASN A 1 150 ? -27.091 -8.539 42.145 1.00 91.56 150 ASN A C 1
ATOM 1132 O O . ASN A 1 150 ? -26.137 -9.211 41.750 1.00 91.56 150 ASN A O 1
ATOM 1136 N N . VAL A 1 151 ? -27.975 -9.011 43.021 1.00 90.75 151 VAL A N 1
ATOM 1137 C CA . VAL A 1 151 ? -27.937 -10.381 43.542 1.00 90.75 151 VAL A CA 1
ATOM 1138 C C . VAL A 1 151 ? -28.892 -11.251 42.727 1.00 90.75 151 VAL A C 1
ATOM 1140 O O . VAL A 1 151 ? -30.060 -10.914 42.549 1.00 90.75 151 VAL A O 1
ATOM 1143 N N . ARG A 1 152 ? -28.399 -12.385 42.216 1.00 92.62 152 ARG A N 1
ATOM 1144 C CA . ARG A 1 152 ? -29.229 -13.400 41.548 1.00 92.62 152 ARG A CA 1
ATOM 1145 C C . ARG A 1 152 ? -29.499 -14.541 42.513 1.00 92.62 152 ARG A C 1
ATOM 1147 O O . ARG A 1 152 ? -28.569 -15.247 42.891 1.00 92.62 152 ARG A O 1
ATOM 1154 N N . ILE A 1 153 ? -30.764 -14.741 42.860 1.00 91.75 153 ILE A N 1
ATOM 1155 C CA . ILE A 1 153 ? -31.193 -15.798 43.776 1.00 91.75 153 ILE A CA 1
ATOM 1156 C C . ILE A 1 153 ? -31.894 -16.880 42.956 1.00 91.75 153 ILE A C 1
ATOM 1158 O O . ILE A 1 153 ? -32.757 -16.582 42.133 1.00 91.75 153 ILE A O 1
ATOM 1162 N N . ARG A 1 154 ? -31.479 -18.136 43.136 1.00 94.44 154 ARG A N 1
ATOM 1163 C CA . ARG A 1 154 ? -32.033 -19.311 42.446 1.00 94.44 154 ARG A CA 1
ATOM 1164 C C . ARG A 1 154 ? -32.673 -20.245 43.468 1.00 94.44 154 ARG A C 1
ATOM 1166 O O . ARG A 1 154 ? -32.212 -20.297 44.601 1.00 94.44 154 ARG A O 1
ATOM 1173 N N . GLY A 1 155 ? -33.688 -21.000 43.050 1.00 91.38 155 GLY A N 1
ATOM 1174 C CA . GLY A 1 155 ? -34.365 -21.972 43.918 1.00 91.38 155 GLY A CA 1
ATOM 1175 C C . GLY A 1 155 ? -35.362 -21.358 44.906 1.00 91.38 155 GLY A C 1
ATOM 1176 O O . GLY A 1 155 ? -35.787 -22.040 45.830 1.00 91.38 155 GLY A O 1
ATOM 1177 N N . LEU A 1 156 ? -35.741 -20.091 44.715 1.0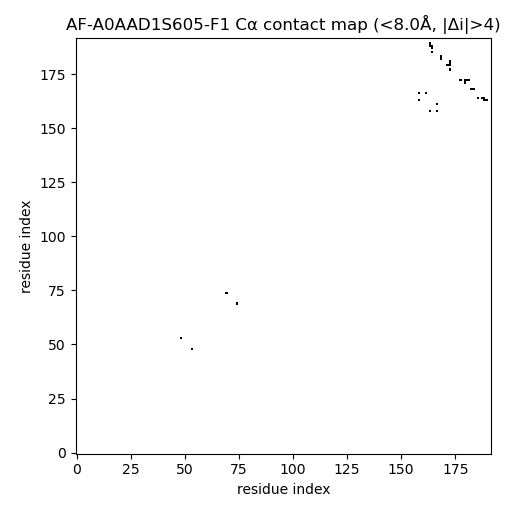0 89.56 156 LEU A N 1
ATOM 1178 C CA . LEU A 1 156 ? -36.883 -19.504 45.412 1.00 89.56 156 LEU A CA 1
ATOM 1179 C C . LEU A 1 156 ? -38.169 -20.149 44.896 1.00 89.56 156 LEU A C 1
ATOM 1181 O O . LEU A 1 156 ? -38.407 -20.164 43.686 1.00 89.56 156 LEU A O 1
ATOM 1185 N N . LEU A 1 157 ? -38.979 -20.661 45.821 1.00 88.44 157 LEU A N 1
ATOM 1186 C CA . LEU A 1 157 ? -40.339 -21.101 45.529 1.00 88.44 157 LEU A CA 1
ATOM 1187 C C . LEU A 1 157 ? -41.158 -19.909 45.027 1.00 88.44 157 LEU A C 1
ATOM 1189 O O . LEU A 1 157 ? -40.923 -18.765 45.423 1.00 88.44 157 LEU A O 1
ATOM 1193 N N . GLU A 1 158 ? -42.086 -20.169 44.114 1.00 82.56 158 GLU A N 1
ATOM 1194 C CA . GLU A 1 158 ? -42.939 -19.131 43.553 1.00 82.56 158 GLU A CA 1
ATOM 1195 C C . GLU A 1 158 ? -44.027 -18.773 44.586 1.00 82.56 158 GLU A C 1
ATOM 1197 O O . GLU A 1 158 ? -44.804 -19.647 44.957 1.00 82.56 158 GLU A O 1
ATOM 1202 N N . PRO A 1 159 ? -44.051 -17.542 45.135 1.00 75.75 159 PRO A N 1
ATOM 1203 C CA . PRO A 1 159 ? -45.115 -17.105 46.019 1.00 75.75 159 PRO A CA 1
ATOM 1204 C C . PRO A 1 159 ? -46.367 -16.816 45.187 1.00 75.75 159 PRO A C 1
ATOM 1206 O O . PRO A 1 159 ? -46.307 -16.064 44.213 1.00 75.75 159 PRO A O 1
ATOM 1209 N N . ASP A 1 160 ? -47.502 -17.366 45.609 1.00 72.56 160 ASP A N 1
ATOM 1210 C CA . ASP A 1 160 ? -48.756 -17.277 44.852 1.00 72.56 160 ASP A CA 1
ATOM 1211 C C . ASP A 1 160 ? -49.395 -15.873 44.875 1.00 72.56 160 ASP A C 1
ATOM 1213 O O . ASP A 1 160 ? -50.220 -15.554 44.020 1.00 72.56 160 ASP A O 1
ATOM 1217 N N . THR A 1 161 ? -49.014 -15.004 45.823 1.00 84.19 161 THR A N 1
ATOM 1218 C CA . THR A 1 161 ? -49.718 -13.719 46.036 1.00 84.19 161 THR A CA 1
ATOM 1219 C C . THR A 1 161 ? -48.867 -12.548 46.533 1.00 84.19 161 THR A C 1
ATOM 1221 O O . THR A 1 161 ? -49.288 -11.401 46.381 1.00 84.19 161 THR A O 1
ATOM 1224 N N . GLU A 1 162 ? -47.691 -12.779 47.123 1.00 87.69 162 GLU A N 1
ATOM 1225 C CA . GLU A 1 162 ? -46.901 -11.690 47.717 1.00 87.69 162 GLU A CA 1
ATOM 1226 C C . GLU A 1 162 ? -45.948 -11.007 46.718 1.00 87.69 162 GLU A C 1
ATOM 1228 O O . GLU A 1 162 ? -45.360 -11.669 45.855 1.00 87.69 162 GLU A O 1
ATOM 1233 N N . PRO A 1 163 ? -45.728 -9.679 46.840 1.00 90.62 163 PRO A N 1
ATOM 1234 C CA . PRO A 1 163 ? -44.713 -8.986 46.059 1.00 90.62 163 PRO A CA 1
ATOM 1235 C C . PRO A 1 163 ? -43.322 -9.554 46.354 1.00 90.62 163 PRO A C 1
ATOM 1237 O O . PRO A 1 163 ? -42.906 -9.628 47.509 1.00 90.62 163 PRO A O 1
ATOM 1240 N N . LEU A 1 164 ? -42.556 -9.860 45.303 1.00 91.31 164 LEU A N 1
ATOM 1241 C CA . LEU A 1 164 ? -41.237 -10.496 45.412 1.00 91.31 164 LEU A CA 1
ATOM 1242 C C . LEU A 1 164 ? -40.287 -9.781 46.391 1.00 91.31 164 LEU A C 1
ATOM 1244 O O . LEU A 1 164 ? -39.545 -10.441 47.107 1.00 91.31 164 LEU A O 1
ATOM 1248 N N . ALA A 1 165 ? -40.315 -8.445 46.448 1.00 92.62 165 ALA A N 1
ATOM 1249 C CA . ALA A 1 165 ? -39.478 -7.672 47.368 1.00 92.62 165 ALA A CA 1
ATOM 1250 C C . ALA A 1 165 ? -39.773 -7.978 48.850 1.00 92.62 165 ALA A C 1
ATOM 1252 O O . ALA A 1 165 ? -38.840 -8.066 49.642 1.00 92.62 165 ALA A O 1
ATOM 1253 N N . VAL A 1 166 ? -41.043 -8.195 49.213 1.00 91.94 166 VAL A N 1
ATOM 1254 C CA . VAL A 1 166 ? -41.456 -8.520 50.590 1.00 91.94 166 VAL A CA 1
ATOM 1255 C C . VAL A 1 166 ? -40.966 -9.915 50.970 1.00 91.94 166 VAL A C 1
ATOM 1257 O O . VAL A 1 166 ? -40.345 -10.088 52.017 1.00 91.94 166 VAL A O 1
ATOM 1260 N N . THR A 1 167 ? -41.160 -10.894 50.084 1.00 92.44 167 THR A N 1
ATOM 1261 C CA . THR A 1 167 ? -40.667 -12.264 50.284 1.00 92.44 167 THR A CA 1
ATOM 1262 C C . THR A 1 167 ? -39.137 -12.296 50.404 1.00 92.44 167 THR A C 1
ATOM 1264 O O . THR A 1 167 ? -38.590 -12.974 51.272 1.00 92.44 167 THR A O 1
ATOM 1267 N N . LEU A 1 168 ? -38.423 -11.515 49.582 1.00 93.19 168 LEU A N 1
ATOM 1268 C CA . LEU A 1 168 ? -36.966 -11.374 49.677 1.00 93.19 168 LEU A CA 1
ATOM 1269 C C . LEU 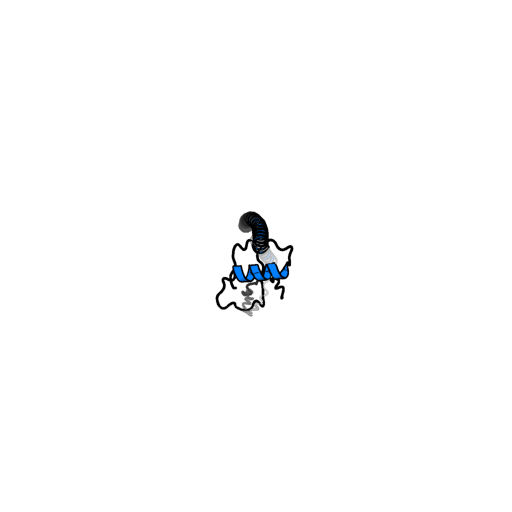A 1 168 ? -36.527 -10.744 51.003 1.00 93.19 168 LEU A C 1
ATOM 1271 O O . LEU A 1 168 ? -35.583 -11.242 51.611 1.00 93.19 168 LEU A O 1
ATOM 1275 N N . GLN A 1 169 ? -37.219 -9.703 51.473 1.00 93.25 169 GLN A N 1
ATOM 1276 C CA . GLN A 1 169 ? -36.938 -9.063 52.760 1.00 93.25 169 GLN A CA 1
ATOM 1277 C C . GLN A 1 169 ? -37.042 -10.068 53.912 1.00 93.25 169 GLN A C 1
ATOM 1279 O O . GLN A 1 169 ? -36.126 -10.174 54.726 1.00 93.25 169 GLN A O 1
ATOM 1284 N N . GLN A 1 170 ? -38.121 -10.857 53.947 1.00 91.88 170 GLN A N 1
ATOM 1285 C CA . GLN A 1 170 ? -38.317 -11.894 54.963 1.00 91.88 170 GLN A CA 1
ATOM 1286 C C . GLN A 1 170 ? -37.192 -12.934 54.929 1.00 91.88 170 GLN A C 1
ATOM 1288 O O . GLN A 1 170 ? -36.620 -13.252 55.972 1.00 91.88 170 GLN A O 1
ATOM 1293 N N . HIS A 1 171 ? -36.828 -13.426 53.741 1.00 92.44 171 HIS A N 1
ATOM 1294 C CA . HIS A 1 171 ? -35.736 -14.388 53.598 1.00 92.44 171 HIS A CA 1
ATOM 1295 C C . HIS A 1 171 ? -34.379 -13.816 54.008 1.00 92.44 171 HIS A C 1
ATOM 1297 O O . HIS A 1 171 ? -33.599 -14.519 54.646 1.00 92.44 171 HIS A O 1
ATOM 1303 N N . PHE A 1 172 ? -34.084 -12.555 53.689 1.00 93.50 172 PHE A N 1
ATOM 1304 C CA . PHE A 1 172 ? -32.837 -11.930 54.121 1.00 93.50 172 PHE A CA 1
ATOM 1305 C C . PHE A 1 172 ? -32.784 -11.735 55.636 1.00 93.50 172 PHE A C 1
ATOM 1307 O O . PHE A 1 172 ? -31.757 -12.053 56.230 1.00 93.50 172 PHE A O 1
ATOM 1314 N N . CYS A 1 173 ? -33.873 -11.296 56.274 1.00 92.69 173 CYS A N 1
ATOM 1315 C CA . CYS A 1 173 ? -33.938 -11.199 57.734 1.00 92.69 173 CYS A CA 1
ATOM 1316 C C . CYS A 1 173 ? -33.768 -12.574 58.400 1.00 92.69 173 CYS A C 1
ATOM 1318 O O . CYS A 1 173 ? -33.055 -12.697 59.391 1.00 92.69 173 CYS A O 1
ATOM 1320 N N . GLN A 1 174 ? -34.361 -13.628 57.828 1.00 92.88 174 GLN A N 1
ATOM 1321 C CA . GLN A 1 174 ? -34.166 -15.002 58.304 1.00 92.88 174 GLN A CA 1
ATOM 1322 C C . GLN A 1 174 ? -32.712 -15.476 58.145 1.00 92.88 174 GLN A C 1
ATOM 1324 O O . GLN A 1 174 ? -32.186 -16.122 59.046 1.00 92.88 174 GLN A O 1
ATOM 1329 N N . LEU A 1 175 ? -32.060 -15.159 57.020 1.00 93.44 175 LEU A N 1
ATOM 1330 C CA . LEU A 1 175 ? -30.691 -15.592 56.719 1.00 93.44 175 LEU A CA 1
ATOM 1331 C C . LEU A 1 175 ? -29.636 -14.848 57.552 1.00 93.44 175 LEU A C 1
ATOM 1333 O O . LEU A 1 175 ? -28.664 -15.454 57.994 1.00 93.44 175 LEU A O 1
ATOM 1337 N N . LEU A 1 176 ? -29.807 -13.536 57.730 1.00 94.06 176 LEU A N 1
ATOM 1338 C CA . LEU A 1 176 ? -28.874 -12.670 58.458 1.00 94.06 176 LEU A CA 1
ATOM 1339 C C . LEU A 1 176 ? -29.059 -12.752 59.982 1.00 94.06 176 LEU A C 1
ATOM 1341 O O . LEU A 1 176 ? -28.145 -12.400 60.725 1.00 94.06 176 LEU A O 1
ATOM 1345 N N . GLY A 1 177 ? -30.205 -13.254 60.448 1.00 93.88 177 GLY A N 1
ATOM 1346 C CA . GLY A 1 177 ? -30.476 -13.481 61.862 1.00 93.88 177 GLY A CA 1
ATOM 1347 C C . GLY A 1 177 ? -30.863 -12.206 62.627 1.00 93.88 177 GLY A C 1
ATOM 1348 O O . GLY A 1 177 ? -31.299 -11.225 62.028 1.00 93.88 177 GLY A O 1
ATOM 1349 N N . PRO A 1 178 ? -30.748 -12.208 63.967 1.00 92.31 178 PRO A N 1
ATOM 1350 C CA . PRO A 1 178 ? -31.237 -11.115 64.814 1.00 92.31 178 PRO A CA 1
ATOM 1351 C C . PRO A 1 178 ? -30.480 -9.789 64.635 1.00 92.31 178 PRO A C 1
ATOM 1353 O O . PRO A 1 178 ? -31.026 -8.743 64.973 1.00 92.31 178 PRO A O 1
ATOM 1356 N N . ASP A 1 179 ? -29.270 -9.819 64.067 1.00 92.75 179 ASP A N 1
ATOM 1357 C CA . ASP A 1 179 ? -28.469 -8.623 63.765 1.00 92.75 179 ASP A CA 1
ATOM 1358 C C . ASP A 1 179 ? -28.811 -8.002 62.397 1.00 92.75 179 ASP A C 1
ATOM 1360 O O . ASP A 1 179 ? -28.186 -7.028 61.967 1.00 92.75 179 ASP A O 1
ATOM 1364 N N . ALA A 1 180 ? -29.789 -8.565 61.680 1.00 91.06 180 ALA A N 1
ATOM 1365 C CA . ALA A 1 180 ? -30.209 -8.046 60.391 1.00 91.06 180 ALA A CA 1
ATOM 1366 C C . ALA A 1 180 ? -30.801 -6.632 60.535 1.00 91.06 180 ALA A C 1
ATOM 1368 O O . ALA A 1 180 ? -31.639 -6.392 61.411 1.00 91.06 180 ALA A O 1
ATOM 1369 N N . PRO A 1 181 ? -30.436 -5.685 59.653 1.00 91.50 181 PRO A N 1
ATOM 1370 C CA . PRO A 1 181 ? -31.121 -4.406 59.605 1.00 91.50 181 PRO A CA 1
ATOM 1371 C C . PRO A 1 181 ? -32.612 -4.625 59.282 1.00 91.50 181 PRO A C 1
ATOM 1373 O O . PRO A 1 181 ? -32.939 -5.450 58.425 1.00 91.50 181 PRO A O 1
ATOM 1376 N N . PRO A 1 182 ? -33.524 -3.879 59.931 1.00 86.00 182 PRO A N 1
ATOM 1377 C CA . PRO A 1 182 ? -34.965 -4.104 59.806 1.00 86.00 182 PRO A CA 1
ATOM 1378 C C . PRO A 1 182 ? -35.502 -3.801 58.399 1.00 86.00 182 PRO A C 1
ATOM 1380 O O . PRO A 1 182 ? -36.515 -4.368 57.994 1.00 86.00 182 PRO A O 1
ATOM 1383 N N . ASP A 1 183 ? -34.815 -2.936 57.649 1.00 91.69 183 ASP A N 1
ATOM 1384 C CA . ASP A 1 183 ? -35.150 -2.561 56.277 1.00 91.69 183 ASP A CA 1
ATOM 1385 C C . ASP A 1 183 ? -33.901 -2.671 55.392 1.00 91.69 183 ASP A C 1
ATOM 1387 O O . ASP A 1 183 ? -32.906 -1.969 55.599 1.00 91.69 183 ASP A O 1
ATOM 1391 N N . ILE A 1 184 ? -33.941 -3.582 54.418 1.00 92.38 184 ILE A N 1
ATOM 1392 C CA . ILE A 1 184 ? -32.897 -3.748 53.409 1.00 92.38 184 ILE A CA 1
ATOM 1393 C C . ILE A 1 184 ? -33.450 -3.093 52.154 1.00 92.38 184 ILE A C 1
ATOM 1395 O O . ILE A 1 184 ? -34.399 -3.580 51.547 1.00 92.38 184 ILE A O 1
ATOM 1399 N N . ARG A 1 185 ? -32.856 -1.969 51.752 1.00 93.44 185 ARG A N 1
ATOM 1400 C CA . ARG A 1 185 ? -33.325 -1.222 50.581 1.00 93.44 185 ARG A CA 1
ATOM 1401 C C . ARG A 1 185 ? -33.124 -2.044 49.309 1.00 93.44 185 ARG A C 1
ATOM 1403 O O . ARG A 1 185 ? -32.000 -2.200 48.835 1.00 93.44 185 ARG A O 1
ATOM 1410 N N . ILE A 1 186 ? -34.222 -2.559 48.762 1.00 93.88 186 ILE A N 1
ATOM 1411 C CA . ILE A 1 186 ? -34.259 -3.260 47.478 1.00 93.88 186 ILE A CA 1
ATOM 1412 C C . ILE A 1 186 ? -34.808 -2.292 46.428 1.00 93.88 186 ILE A C 1
ATOM 1414 O O . ILE A 1 186 ? -36.016 -2.089 46.338 1.00 93.88 186 ILE A O 1
ATOM 1418 N N . ASP A 1 187 ? -33.925 -1.717 45.609 1.00 93.56 187 ASP A N 1
ATOM 1419 C CA . ASP A 1 187 ? -34.327 -0.747 44.577 1.00 93.56 187 ASP A CA 1
ATOM 1420 C C . ASP A 1 187 ? -35.222 -1.377 43.497 1.00 93.56 187 ASP A C 1
ATOM 1422 O O . ASP A 1 187 ? -36.180 -0.768 43.021 1.00 93.56 187 ASP A O 1
ATOM 1426 N N . ARG A 1 188 ? -34.907 -2.610 43.079 1.00 92.88 188 ARG A N 1
ATOM 1427 C CA . ARG A 1 188 ? -35.668 -3.338 42.058 1.00 92.88 188 ARG A CA 1
ATOM 1428 C C . ARG A 1 188 ? -35.579 -4.844 42.273 1.00 92.88 188 ARG A C 1
ATOM 1430 O O . ARG A 1 188 ? -34.495 -5.415 42.238 1.00 92.88 188 ARG A O 1
ATOM 1437 N N . ALA A 1 189 ? -36.731 -5.501 42.374 1.00 93.69 189 ALA A N 1
ATOM 1438 C CA . ALA A 1 189 ? -36.850 -6.957 42.361 1.00 93.69 189 ALA A CA 1
ATOM 1439 C C . ALA A 1 189 ? -37.653 -7.389 41.132 1.00 93.69 189 ALA A C 1
ATOM 1441 O O . ALA A 1 189 ? -38.739 -6.872 40.878 1.00 93.69 189 ALA A O 1
ATOM 1442 N N . HIS A 1 190 ? -37.112 -8.311 40.343 1.00 91.50 190 HIS A N 1
ATOM 1443 C CA . HIS A 1 190 ? -37.796 -8.865 39.179 1.00 91.50 190 HIS A CA 1
ATOM 1444 C C . HIS A 1 190 ? -37.348 -10.303 38.934 1.00 91.50 190 HIS A C 1
ATOM 1446 O O . HIS A 1 190 ? -36.264 -10.708 39.357 1.00 91.50 190 HIS A O 1
ATOM 1452 N N . ARG A 1 191 ? -38.201 -11.063 38.248 1.00 88.94 191 ARG A N 1
ATOM 1453 C CA . ARG A 1 191 ? -37.879 -12.399 37.743 1.00 88.94 191 ARG A CA 1
ATOM 1454 C C . ARG A 1 191 ? -37.187 -12.244 36.387 1.00 88.94 191 ARG A C 1
ATOM 1456 O O . ARG A 1 191 ? -37.556 -11.353 35.620 1.00 88.94 191 ARG A O 1
ATOM 1463 N N . ALA A 1 192 ? -36.159 -13.053 36.156 1.00 85.12 192 ALA A N 1
ATOM 1464 C CA . ALA A 1 192 ? -35.408 -13.111 34.904 1.00 85.12 192 ALA A CA 1
ATOM 1465 C C . ALA A 1 192 ? -35.809 -14.351 34.108 1.00 85.12 192 ALA A C 1
ATOM 1467 O O . ALA A 1 192 ? -36.136 -15.364 34.767 1.00 85.12 192 ALA A O 1
#

Foldseek 3Di:
DDDDDDPPPPPPPPPPPPDDDDDDDDDDDDPPDDDDDDDDDDDPDPDDPDVVVVVVVVVVVVVVVVVVDQDPVNVVVVVVVVVVVVVVVVVVVVVVVVVVVVVVVVVVVVVVVVVVVVVVVVVVVVVVVVVVVVVVVVVVVVVVVVCPPPDDDPDDDDDPDDDPVVVVLVVQCVVVDPPDDNDDDDPDDDDD

Sequence (192 aa):
MPSGSPRRGTGTLDDFLSTPAGLRGTAPSDNMAAVSPSATSGGDSMSDFSPDDALLSIRAELSRIGSSMLTKADTRALVREIREVVWEDLQGPRTDLTALTERVDAVEAEARICCQQHRAAETAATRQGNMLLNLRRQVEDLENRSRRHNVRIRGLLEPDTEPLAVTLQQHFCQLLGPDAPPDIRIDRAHRA

Secondary structure (DSSP, 8-state):
------------GGGGG---------PPP---------------------HHHHHHHHHHHHHHHHHHSPPHHHHHHHHHHHHHHHHHHHHHHHHHHHHHHHHHHHHHHHHHHHHHHHHHHHHHHHHHHHHHHHHHHHHHHHHHHHHTT-----S----SSS-HHHHHHHHHHHHHGGGS-S----S-----

Organism: Pelobates cultripes (NCBI:txid61616)

Solvent-accessible surface area (backbone atoms only — not comparable to full-atom values): 12477 Å² total; per-residue (Å²): 134,88,86,80,76,82,81,78,79,78,78,69,84,74,74,82,75,76,72,86,80,82,80,78,90,77,79,86,74,84,81,82,82,77,87,83,88,85,78,89,82,92,75,94,70,94,66,84,81,53,72,66,59,57,51,52,50,51,49,52,48,50,52,50,50,63,69,68,45,82,46,78,64,53,56,55,48,52,54,49,50,54,50,50,52,54,51,55,64,48,48,56,59,51,52,49,50,53,54,50,50,54,51,50,54,52,52,51,53,50,50,53,52,51,52,52,53,49,52,53,51,52,54,50,52,53,52,50,53,52,50,52,52,51,50,52,53,51,52,50,51,50,52,48,59,67,45,71,79,58,83,86,84,79,89,73,78,84,68,94,80,66,60,67,57,60,58,49,50,54,50,49,39,65,71,58,37,93,82,37,70,96,74,76,90,72,94,78,74,81,88,130

Radius of gyration: 53.83 Å; Cα contacts (8 Å, |Δi|>4): 17; chains: 1; bounding box: 105×36×148 Å